Protein AF-A0A256YM40-F1 (afdb_monomer_lite)

Structure (mmCIF, N/CA/C/O backbone):
data_AF-A0A256YM40-F1
#
_entry.id   AF-A0A256YM40-F1
#
loop_
_atom_site.group_PDB
_atom_site.id
_atom_site.type_symbol
_atom_site.label_atom_id
_atom_site.label_alt_id
_atom_site.label_comp_id
_atom_site.label_asym_id
_atom_site.label_entity_id
_atom_site.label_seq_id
_atom_site.pdbx_PDB_ins_code
_atom_site.Cartn_x
_atom_site.Cartn_y
_atom_site.Cartn_z
_atom_site.occupancy
_atom_site.B_iso_or_equiv
_atom_site.auth_seq_id
_atom_site.auth_comp_id
_atom_site.auth_asym_id
_atom_site.auth_atom_id
_atom_site.pdbx_PDB_model_num
ATOM 1 N N . MET A 1 1 ? 7.003 4.537 6.663 1.00 84.19 1 MET A N 1
ATOM 2 C CA . MET A 1 1 ? 8.037 4.391 5.608 1.00 84.19 1 MET A CA 1
ATOM 3 C C . MET A 1 1 ? 8.603 5.761 5.224 1.00 84.19 1 MET A C 1
ATOM 5 O O . MET A 1 1 ? 7.848 6.729 5.300 1.00 84.19 1 MET A O 1
ATOM 9 N N . ASP A 1 2 ? 9.880 5.872 4.833 1.00 85.75 2 ASP A N 1
ATOM 10 C CA . ASP A 1 2 ? 10.425 7.119 4.255 1.00 85.75 2 ASP A CA 1
ATOM 11 C C . ASP A 1 2 ? 10.352 7.055 2.728 1.00 85.75 2 ASP A C 1
ATOM 13 O O . ASP A 1 2 ? 10.956 6.184 2.116 1.00 85.75 2 ASP A O 1
ATOM 17 N N . LEU A 1 3 ? 9.549 7.908 2.098 1.00 87.25 3 LEU A N 1
ATOM 18 C CA . LEU A 1 3 ? 9.203 7.758 0.685 1.00 87.25 3 LEU A CA 1
ATOM 19 C C . LEU A 1 3 ? 9.527 9.033 -0.092 1.00 87.25 3 LEU A C 1
ATOM 21 O O . LEU A 1 3 ? 9.161 10.125 0.358 1.00 87.25 3 LEU A O 1
ATOM 25 N N . PRO A 1 4 ? 10.156 8.916 -1.275 1.00 85.00 4 PRO A N 1
ATOM 26 C CA . PRO A 1 4 ? 10.384 10.062 -2.138 1.00 85.00 4 PRO A CA 1
ATOM 27 C C . PRO A 1 4 ? 9.054 10.625 -2.646 1.00 85.00 4 PRO A C 1
ATOM 29 O O . PRO A 1 4 ? 7.992 10.000 -2.570 1.00 85.00 4 PRO A O 1
ATOM 32 N N . ARG A 1 5 ? 9.103 11.840 -3.193 1.00 84.44 5 ARG A N 1
ATOM 33 C CA . ARG A 1 5 ? 7.935 12.432 -3.849 1.00 84.44 5 ARG A CA 1
ATOM 34 C C . ARG A 1 5 ? 7.675 11.699 -5.165 1.00 84.44 5 ARG A C 1
ATOM 36 O O . ARG A 1 5 ? 8.430 11.881 -6.110 1.00 84.44 5 ARG A O 1
ATOM 43 N N . GLY A 1 6 ? 6.612 10.900 -5.213 1.00 83.62 6 GLY A N 1
ATOM 44 C CA . GLY A 1 6 ? 6.104 10.296 -6.447 1.00 83.62 6 GLY A CA 1
ATOM 45 C C . GLY A 1 6 ? 4.965 11.090 -7.077 1.00 83.62 6 GLY A C 1
ATOM 46 O O . GLY A 1 6 ? 4.387 11.988 -6.457 1.00 83.62 6 GLY A O 1
ATOM 47 N N . GLU A 1 7 ? 4.609 10.718 -8.303 1.00 90.31 7 GLU A N 1
ATOM 48 C CA . GLU A 1 7 ? 3.433 11.242 -8.996 1.00 90.31 7 GLU A CA 1
ATOM 49 C C . GLU A 1 7 ? 2.178 10.525 -8.482 1.00 90.31 7 GLU A C 1
ATOM 51 O O . GLU A 1 7 ? 2.064 9.308 -8.622 1.00 90.31 7 GLU A O 1
ATOM 56 N N . CYS A 1 8 ? 1.236 11.256 -7.879 1.00 92.50 8 CYS A N 1
ATOM 57 C CA . CYS A 1 8 ? -0.047 10.680 -7.473 1.00 92.50 8 CYS A CA 1
ATOM 58 C C . CYS A 1 8 ? -0.900 10.398 -8.714 1.00 92.50 8 CYS A C 1
ATOM 60 O O . CYS A 1 8 ? -1.273 11.329 -9.428 1.00 92.50 8 CYS A O 1
ATOM 62 N N . ILE A 1 9 ? -1.210 9.125 -8.958 1.00 93.56 9 ILE A N 1
ATOM 63 C CA . ILE A 1 9 ? -1.961 8.674 -10.138 1.00 93.56 9 ILE A CA 1
ATOM 64 C C . ILE A 1 9 ? -3.393 8.235 -9.808 1.00 93.56 9 ILE A C 1
ATOM 66 O O . ILE A 1 9 ? -4.248 8.221 -10.692 1.00 93.56 9 ILE A O 1
ATOM 70 N N . ILE A 1 10 ? -3.671 7.871 -8.552 1.00 91.94 10 ILE A N 1
ATOM 71 C CA . ILE A 1 10 ? -5.004 7.481 -8.070 1.00 91.94 10 ILE A CA 1
ATOM 72 C C . ILE A 1 10 ? -5.178 8.042 -6.660 1.00 91.94 10 ILE A C 1
ATOM 74 O O . ILE A 1 10 ? -4.277 7.908 -5.839 1.00 91.94 10 ILE A O 1
ATOM 78 N N . SER A 1 11 ? -6.345 8.620 -6.377 1.00 93.56 11 SER A N 1
ATOM 79 C CA . SER A 1 11 ? -6.775 8.999 -5.029 1.00 93.56 11 SER A CA 1
ATOM 80 C C . SER A 1 11 ? -8.249 8.635 -4.874 1.00 93.56 11 SER A C 1
ATOM 82 O O . SER A 1 11 ? -9.094 9.088 -5.648 1.00 93.56 11 SER A O 1
ATOM 84 N N . GLU A 1 12 ? -8.549 7.738 -3.939 1.00 93.50 12 GLU A N 1
ATOM 85 C CA . GLU A 1 12 ? -9.855 7.094 -3.772 1.00 93.50 12 GLU A CA 1
ATOM 86 C C . GLU A 1 12 ? -10.187 6.896 -2.290 1.00 93.50 12 GLU A C 1
ATOM 88 O O . GLU A 1 12 ? -9.323 6.958 -1.420 1.00 93.50 12 GLU A O 1
ATOM 93 N N . LYS A 1 13 ? -11.451 6.595 -1.977 1.00 93.44 13 LYS A N 1
ATOM 94 C CA . LYS A 1 13 ? -11.834 6.204 -0.612 1.00 93.44 13 LYS A CA 1
ATOM 95 C C . LYS A 1 13 ? -11.356 4.791 -0.296 1.00 93.44 13 LYS A C 1
ATOM 97 O O . LYS A 1 13 ? -11.415 3.913 -1.151 1.00 93.44 13 LYS A O 1
ATOM 102 N N . ILE A 1 14 ? -10.999 4.530 0.963 1.00 89.19 14 ILE A N 1
ATOM 103 C CA . ILE A 1 14 ? -10.559 3.195 1.410 1.00 89.19 14 ILE A CA 1
ATOM 104 C C . ILE A 1 14 ? -11.604 2.094 1.197 1.00 89.19 14 ILE A C 1
ATOM 106 O O . ILE A 1 14 ? -11.251 0.939 0.985 1.00 89.19 14 ILE A O 1
ATOM 110 N N . ALA A 1 15 ? -12.890 2.448 1.149 1.00 85.69 15 ALA A N 1
ATOM 111 C CA . ALA A 1 15 ? -13.953 1.519 0.765 1.00 85.69 15 ALA A CA 1
ATOM 112 C C . ALA A 1 15 ? -13.738 0.906 -0.637 1.00 85.69 15 ALA A C 1
ATOM 114 O O . ALA A 1 15 ? -14.223 -0.187 -0.912 1.00 85.69 15 ALA A O 1
ATOM 115 N N . ASN A 1 16 ? -12.978 1.585 -1.503 1.00 86.44 16 ASN A N 1
ATOM 116 C CA . ASN A 1 16 ? -12.627 1.149 -2.852 1.00 86.44 16 ASN A CA 1
ATOM 117 C C . ASN A 1 16 ? -11.235 0.499 -2.926 1.00 86.44 16 ASN A C 1
ATOM 119 O O . ASN A 1 16 ? -10.745 0.267 -4.028 1.00 86.44 16 ASN A O 1
ATOM 123 N N . PHE A 1 17 ? -10.577 0.206 -1.800 1.00 86.31 17 PHE A N 1
ATOM 124 C CA . PHE A 1 17 ? -9.193 -0.281 -1.760 1.00 86.31 17 PHE A CA 1
ATOM 125 C C . PHE A 1 17 ? -8.945 -1.507 -2.656 1.00 86.31 17 PHE A C 1
ATOM 127 O O . PHE A 1 17 ? -8.017 -1.506 -3.462 1.00 86.31 17 PHE A O 1
ATOM 134 N N . GLU A 1 18 ? -9.824 -2.512 -2.617 1.00 83.38 18 GLU A N 1
ATOM 135 C CA . GLU A 1 18 ? -9.725 -3.679 -3.510 1.00 83.38 18 GLU A CA 1
ATOM 136 C C . GLU A 1 18 ? -9.838 -3.307 -4.996 1.00 83.38 18 GLU A C 1
ATOM 138 O O . GLU A 1 18 ? -9.174 -3.894 -5.851 1.00 83.38 18 GLU A O 1
ATOM 143 N N . ALA A 1 19 ? -10.681 -2.325 -5.323 1.00 85.56 19 ALA A N 1
ATOM 144 C CA . ALA A 1 19 ? -10.826 -1.843 -6.690 1.00 85.56 19 ALA A CA 1
ATOM 145 C C . ALA A 1 19 ? -9.593 -1.048 -7.139 1.00 85.56 19 ALA A C 1
ATOM 147 O O . ALA A 1 19 ? -9.227 -1.128 -8.309 1.00 85.56 19 ALA A O 1
ATOM 148 N N . VAL A 1 20 ? -8.939 -0.317 -6.230 1.00 86.56 20 VAL A N 1
ATOM 149 C CA . VAL A 1 20 ? -7.677 0.383 -6.512 1.00 86.56 20 VAL A CA 1
ATOM 150 C C . VAL A 1 20 ? -6.609 -0.617 -6.946 1.00 86.56 20 VAL A C 1
ATOM 152 O O . VAL A 1 20 ? -6.014 -0.419 -8.000 1.00 86.56 20 VAL A O 1
ATOM 155 N N . TYR A 1 21 ? -6.443 -1.735 -6.231 1.00 82.44 21 TYR A N 1
ATOM 156 C CA . TYR A 1 21 ? -5.490 -2.781 -6.624 1.00 82.44 21 TYR A CA 1
ATOM 157 C C . TYR A 1 21 ? -5.729 -3.331 -8.023 1.00 82.44 21 TYR A C 1
ATOM 159 O O . TYR A 1 21 ? -4.796 -3.469 -8.810 1.00 82.44 21 TYR A O 1
ATOM 167 N N . LYS A 1 22 ? -6.990 -3.620 -8.349 1.00 85.25 22 LYS A N 1
ATOM 168 C CA . LYS A 1 22 ? -7.367 -4.196 -9.646 1.00 85.25 22 LYS A CA 1
ATOM 169 C C . LYS A 1 22 ? -7.160 -3.232 -10.816 1.00 85.25 22 LYS A C 1
ATOM 171 O O . LYS A 1 22 ? -7.112 -3.678 -11.956 1.00 85.25 22 LYS A O 1
ATOM 176 N N . LYS A 1 23 ? -7.053 -1.925 -10.551 1.00 88.31 23 LYS A N 1
ATOM 177 C CA . LYS A 1 23 ? -6.789 -0.896 -11.568 1.00 88.31 23 LYS A CA 1
ATOM 178 C C . LYS A 1 23 ? -5.297 -0.728 -11.882 1.00 88.31 23 LYS A C 1
ATOM 180 O O . LYS A 1 23 ? -4.981 -0.044 -12.852 1.00 88.31 23 LYS A O 1
ATOM 185 N N . LEU A 1 24 ? -4.387 -1.289 -11.080 1.00 88.81 24 LEU A N 1
ATOM 186 C CA . LEU A 1 24 ? -2.952 -1.074 -11.271 1.00 88.81 24 LEU A CA 1
ATOM 187 C C . LEU A 1 24 ? -2.403 -1.881 -12.462 1.00 88.81 24 LEU A C 1
ATOM 189 O O . LEU A 1 24 ? -2.753 -3.055 -12.613 1.00 88.81 24 LEU A O 1
ATOM 193 N N . PRO A 1 25 ? -1.506 -1.297 -13.282 1.00 89.31 25 PRO A N 1
ATOM 194 C CA . PRO A 1 25 ? -0.755 -2.037 -14.301 1.00 89.31 25 PRO A CA 1
ATOM 195 C C . PRO A 1 25 ? -0.021 -3.250 -13.715 1.00 89.31 25 PRO A C 1
ATOM 197 O O . PRO A 1 25 ? 0.319 -3.250 -12.532 1.00 89.31 25 PRO A O 1
ATOM 200 N N . GLU A 1 26 ? 0.190 -4.306 -14.504 1.00 87.19 26 GLU A N 1
ATOM 201 C CA . GLU A 1 26 ? 0.925 -5.510 -14.062 1.00 87.19 26 GLU A CA 1
ATOM 202 C C . GLU A 1 26 ? 2.353 -5.180 -13.631 1.00 87.19 26 GLU A C 1
ATOM 204 O O . GLU A 1 26 ? 2.771 -5.602 -12.562 1.00 87.19 26 GLU A O 1
ATOM 209 N N . ASP A 1 27 ? 3.014 -4.306 -14.380 1.00 90.56 27 ASP A N 1
ATOM 210 C CA . ASP A 1 27 ? 4.364 -3.787 -14.159 1.00 90.56 27 ASP A CA 1
ATOM 211 C C . ASP A 1 27 ? 4.398 -2.571 -13.212 1.00 90.56 27 ASP A C 1
ATOM 213 O O . ASP A 1 27 ? 5.326 -1.758 -13.243 1.00 90.56 27 ASP A O 1
ATOM 217 N N . PHE A 1 28 ? 3.360 -2.379 -12.388 1.00 93.69 28 PHE A N 1
ATOM 218 C CA . PHE A 1 28 ? 3.274 -1.194 -11.541 1.00 93.69 28 PHE A CA 1
ATOM 219 C C . PHE A 1 28 ? 4.466 -1.103 -10.581 1.00 93.69 28 PHE A C 1
ATOM 221 O O . PHE A 1 28 ? 4.775 -2.041 -9.845 1.00 93.69 28 PHE A O 1
ATOM 228 N N . ARG A 1 29 ? 5.070 0.088 -10.563 1.00 94.81 29 ARG A N 1
ATOM 229 C CA . ARG A 1 29 ? 6.172 0.480 -9.692 1.00 94.81 29 ARG A CA 1
ATOM 230 C C . ARG A 1 29 ? 5.799 1.736 -8.924 1.00 94.81 29 ARG A C 1
ATOM 232 O O . ARG A 1 29 ? 5.501 2.780 -9.517 1.00 94.81 29 ARG A O 1
ATOM 239 N N . GLY A 1 30 ? 5.836 1.647 -7.605 1.00 95.50 30 GLY A N 1
ATOM 240 C CA . GLY A 1 30 ? 5.461 2.759 -6.754 1.00 95.50 30 GLY A CA 1
ATOM 241 C C . GLY A 1 30 ? 4.991 2.329 -5.380 1.00 95.50 30 GLY A C 1
ATOM 242 O O . GLY A 1 30 ? 5.354 1.271 -4.873 1.00 95.50 30 GLY A O 1
ATOM 243 N N . VAL A 1 31 ? 4.164 3.166 -4.767 1.00 95.81 31 VAL A N 1
ATOM 244 C CA . VAL A 1 31 ? 3.636 2.920 -3.428 1.00 95.81 31 VAL A CA 1
ATOM 245 C C . VAL A 1 31 ? 2.136 3.154 -3.383 1.00 95.81 31 VAL A C 1
ATOM 247 O O . VAL A 1 31 ? 1.619 4.113 -3.958 1.00 95.81 31 VAL A O 1
ATOM 250 N N . ILE A 1 32 ? 1.440 2.283 -2.661 1.00 95.38 32 ILE A N 1
ATOM 251 C CA . ILE A 1 32 ? 0.067 2.521 -2.226 1.00 95.38 32 ILE A CA 1
ATOM 252 C C . ILE A 1 32 ? 0.126 3.001 -0.784 1.00 95.38 32 ILE A C 1
ATOM 254 O O . ILE A 1 32 ? 0.641 2.304 0.092 1.00 95.38 32 ILE A O 1
ATOM 258 N N . ARG A 1 33 ? -0.412 4.188 -0.541 1.00 95.94 33 ARG A N 1
ATOM 259 C CA . ARG A 1 33 ? -0.525 4.788 0.779 1.00 95.94 33 ARG A CA 1
ATOM 260 C C . ARG A 1 33 ? -1.974 4.776 1.223 1.00 95.94 33 ARG A C 1
ATOM 262 O O . ARG A 1 33 ? -2.868 5.178 0.488 1.00 95.94 33 ARG A O 1
ATOM 269 N N . ILE A 1 34 ? -2.194 4.334 2.447 1.00 95.44 34 ILE A N 1
ATOM 270 C CA . ILE A 1 34 ? -3.509 4.160 3.041 1.00 95.44 34 ILE A CA 1
ATOM 271 C C . ILE A 1 34 ? -3.556 5.029 4.287 1.00 95.44 34 ILE A C 1
ATOM 273 O O . ILE A 1 34 ? -2.794 4.810 5.224 1.00 95.44 34 ILE A O 1
ATOM 277 N N . PHE A 1 35 ? -4.468 5.987 4.327 1.00 95.44 35 PHE A N 1
ATOM 278 C CA . PHE A 1 35 ? -4.797 6.719 5.543 1.00 95.44 35 PHE A CA 1
ATOM 279 C C . PHE A 1 35 ? -6.141 6.229 6.033 1.00 95.44 35 PHE A C 1
ATOM 281 O O . PHE A 1 35 ? -7.131 6.321 5.313 1.00 95.44 35 PHE A O 1
ATOM 288 N N . MET A 1 36 ? -6.196 5.692 7.248 1.00 95.50 36 MET A N 1
ATOM 289 C CA . MET A 1 36 ? -7.415 5.062 7.733 1.00 95.50 36 MET A CA 1
ATOM 290 C C . MET A 1 36 ? -7.668 5.332 9.204 1.00 95.50 36 MET A C 1
ATOM 292 O O . MET A 1 36 ? -6.745 5.378 10.012 1.00 95.50 36 MET A O 1
ATOM 296 N N . LYS A 1 37 ? -8.944 5.482 9.554 1.00 95.94 37 LYS A N 1
ATOM 297 C CA . LYS A 1 37 ? -9.412 5.538 10.931 1.00 95.94 37 LYS A CA 1
ATOM 298 C C . LYS A 1 37 ? -10.101 4.228 11.293 1.00 95.94 37 LYS A C 1
ATOM 300 O O . LYS A 1 37 ? -11.137 3.905 10.709 1.00 95.94 37 LYS A O 1
ATOM 305 N N . PHE A 1 38 ? -9.555 3.516 12.275 1.00 93.44 38 PHE A N 1
ATOM 306 C CA . PHE A 1 38 ? -10.074 2.246 12.782 1.00 93.44 38 PHE A CA 1
ATOM 307 C C . PHE A 1 38 ? -10.271 2.343 14.295 1.00 93.44 38 PHE A C 1
ATOM 309 O O . PHE A 1 38 ? -9.371 2.774 15.006 1.00 93.44 38 PHE A O 1
ATOM 316 N N . GLU A 1 39 ? -11.464 2.004 14.794 1.00 93.19 39 GLU A N 1
ATOM 317 C CA . GLU A 1 39 ? -11.789 2.048 16.236 1.00 93.19 39 GLU A CA 1
ATOM 318 C C . GLU A 1 39 ? -11.430 3.381 16.926 1.00 93.19 39 GLU A C 1
ATOM 320 O O . GLU A 1 39 ? -11.022 3.438 18.083 1.00 93.19 39 GLU A O 1
ATOM 325 N N . GLY A 1 40 ? -11.593 4.488 16.198 1.00 93.50 40 GLY A N 1
ATOM 326 C CA . GLY A 1 40 ? -11.292 5.825 16.706 1.00 93.50 40 GLY A CA 1
ATOM 327 C C . GLY A 1 40 ? -9.841 6.271 16.526 1.00 93.50 40 GLY A C 1
ATOM 328 O O . GLY A 1 40 ? -9.593 7.459 16.717 1.00 93.50 40 GLY A O 1
ATOM 329 N N . ARG A 1 41 ? -8.940 5.380 16.096 1.00 94.25 41 ARG A N 1
ATOM 330 C CA . ARG A 1 41 ? -7.506 5.646 15.942 1.00 94.25 41 ARG A CA 1
ATOM 331 C C . ARG A 1 41 ? -7.086 5.876 14.504 1.00 94.25 41 ARG A C 1
ATOM 333 O O . ARG A 1 41 ? -7.645 5.264 13.594 1.00 94.25 41 ARG A O 1
ATOM 340 N N . LEU A 1 42 ? -6.110 6.753 14.310 1.00 96.00 42 LEU A N 1
ATOM 341 C CA . LEU A 1 42 ? -5.527 7.075 13.016 1.00 96.00 42 LEU A CA 1
ATOM 342 C C . LEU A 1 42 ? -4.351 6.156 12.698 1.00 96.00 42 LEU A C 1
ATOM 344 O O . LEU A 1 42 ? -3.398 6.031 13.463 1.00 96.00 42 LEU A O 1
ATOM 348 N N . HIS A 1 43 ? -4.403 5.567 11.511 1.00 96.44 43 HIS A N 1
ATOM 349 C CA . HIS A 1 43 ? -3.370 4.699 10.983 1.00 96.44 43 HIS A CA 1
ATOM 350 C C . HIS A 1 43 ? -2.906 5.164 9.603 1.00 96.44 43 HIS A C 1
ATOM 352 O O . HIS A 1 43 ? -3.699 5.668 8.800 1.00 96.44 43 HIS A O 1
ATOM 358 N N . ARG A 1 44 ? -1.625 4.931 9.314 1.00 96.56 44 ARG A N 1
ATOM 359 C CA . ARG A 1 44 ? -1.026 5.102 7.989 1.00 96.56 44 ARG A CA 1
ATOM 360 C C . ARG A 1 44 ? -0.373 3.799 7.544 1.00 96.56 44 ARG A C 1
ATOM 362 O O . ARG A 1 44 ? 0.572 3.348 8.177 1.00 96.56 44 ARG A O 1
ATOM 369 N N . GLY A 1 45 ? -0.860 3.217 6.456 1.00 95.88 45 GLY A N 1
ATOM 370 C CA . GLY A 1 45 ? -0.238 2.082 5.780 1.00 95.88 45 GLY A CA 1
ATOM 371 C C . GLY A 1 45 ? 0.535 2.534 4.544 1.00 95.88 45 GLY A C 1
ATOM 372 O O . GLY A 1 45 ? 0.036 3.366 3.793 1.00 95.88 45 GLY A O 1
ATOM 373 N N . ASP A 1 46 ? 1.715 1.973 4.311 1.00 96.06 46 ASP A N 1
ATOM 374 C CA . ASP A 1 46 ? 2.472 2.138 3.066 1.00 96.06 46 ASP A CA 1
ATOM 375 C C . ASP A 1 46 ? 2.807 0.745 2.509 1.00 96.06 46 ASP A C 1
ATOM 377 O O . ASP A 1 46 ? 3.292 -0.114 3.247 1.00 96.06 46 ASP A O 1
ATOM 381 N N . ILE A 1 47 ? 2.550 0.519 1.218 1.00 94.62 47 ILE A N 1
ATOM 382 C CA . ILE A 1 47 ? 2.794 -0.747 0.511 1.00 94.62 47 ILE A CA 1
ATOM 383 C C . ILE A 1 47 ? 3.645 -0.447 -0.720 1.00 94.62 47 ILE A C 1
ATOM 385 O O . ILE A 1 47 ? 3.149 0.133 -1.687 1.00 94.62 47 ILE A O 1
ATOM 389 N N . LEU A 1 48 ? 4.921 -0.822 -0.668 1.00 94.81 48 LEU A N 1
ATOM 390 C CA . LEU A 1 48 ? 5.889 -0.628 -1.745 1.00 94.81 48 LEU A CA 1
ATOM 391 C C . LEU A 1 48 ? 5.774 -1.772 -2.757 1.00 94.81 48 LEU A C 1
ATOM 393 O O . LEU A 1 48 ? 5.827 -2.940 -2.369 1.00 94.81 48 LEU A O 1
ATOM 397 N N . ILE A 1 49 ? 5.625 -1.434 -4.036 1.00 94.00 49 ILE A N 1
ATOM 398 C CA . ILE A 1 49 ? 5.406 -2.383 -5.131 1.00 94.00 49 ILE A CA 1
ATOM 399 C C . ILE A 1 49 ? 6.425 -2.123 -6.243 1.00 94.00 49 ILE A C 1
ATOM 401 O O . ILE A 1 49 ? 6.630 -0.975 -6.638 1.00 94.00 49 ILE A O 1
ATOM 405 N N . ASP A 1 50 ? 7.027 -3.188 -6.765 1.00 93.25 50 ASP A N 1
ATOM 406 C CA . ASP A 1 50 ? 7.877 -3.165 -7.955 1.00 93.25 50 ASP A CA 1
ATOM 407 C C . ASP A 1 50 ? 7.529 -4.318 -8.885 1.00 93.25 50 ASP A C 1
ATOM 409 O O . ASP A 1 50 ? 7.450 -5.465 -8.443 1.00 93.25 50 ASP A O 1
ATOM 413 N N . ASP A 1 51 ? 7.317 -4.005 -10.160 1.00 91.06 51 ASP A N 1
ATOM 414 C CA . ASP A 1 51 ? 6.962 -4.975 -11.199 1.00 91.06 51 ASP A CA 1
ATOM 415 C C . ASP A 1 51 ? 5.818 -5.912 -10.761 1.00 91.06 51 ASP A C 1
ATOM 417 O O . ASP A 1 51 ? 5.890 -7.136 -10.862 1.00 91.06 51 ASP A O 1
ATOM 421 N N . GLY A 1 52 ? 4.792 -5.331 -10.126 1.00 86.06 52 GLY A N 1
ATOM 422 C CA . GLY A 1 52 ? 3.639 -6.084 -9.625 1.00 86.06 52 GLY A CA 1
ATOM 423 C C . GLY A 1 52 ? 3.900 -6.945 -8.385 1.00 86.06 52 GLY A C 1
ATOM 424 O O . GLY A 1 52 ? 3.009 -7.685 -7.968 1.00 86.06 52 GLY A O 1
ATOM 425 N N . ASN A 1 53 ? 5.070 -6.839 -7.758 1.00 90.19 53 ASN A N 1
ATOM 426 C CA . ASN A 1 53 ? 5.417 -7.548 -6.532 1.00 90.19 53 ASN A CA 1
ATOM 427 C C . ASN A 1 53 ? 5.470 -6.592 -5.348 1.00 90.19 53 ASN A C 1
ATOM 429 O O . ASN A 1 53 ? 6.073 -5.525 -5.417 1.00 90.19 53 ASN A O 1
ATOM 433 N N . ILE A 1 54 ? 4.880 -6.990 -4.228 1.00 91.69 54 ILE A N 1
ATOM 434 C CA . ILE A 1 54 ? 5.013 -6.262 -2.975 1.00 91.69 54 ILE A CA 1
ATOM 435 C C . ILE A 1 54 ? 6.424 -6.501 -2.439 1.00 91.69 54 ILE A C 1
ATOM 437 O O . ILE A 1 54 ? 6.801 -7.628 -2.107 1.00 91.69 54 ILE A O 1
ATOM 441 N N . LEU A 1 55 ? 7.188 -5.416 -2.338 1.00 91.75 55 LEU A N 1
ATOM 442 C CA . LEU A 1 55 ? 8.539 -5.433 -1.796 1.00 91.75 55 LEU A CA 1
ATOM 443 C C . LEU A 1 55 ? 8.556 -5.223 -0.289 1.00 91.75 55 LEU A C 1
ATOM 445 O O . LEU A 1 55 ? 9.387 -5.815 0.385 1.00 91.75 55 LEU A O 1
ATOM 449 N N . GLY A 1 56 ? 7.654 -4.404 0.250 1.00 92.25 56 GLY A N 1
ATOM 450 C CA . GLY A 1 56 ? 7.630 -4.097 1.675 1.00 92.25 56 GLY A CA 1
ATOM 451 C C . GLY A 1 56 ? 6.347 -3.406 2.103 1.00 92.25 56 GLY A C 1
ATOM 452 O O . GLY A 1 56 ? 5.681 -2.742 1.306 1.00 92.25 56 GLY A O 1
ATOM 453 N N . VAL A 1 57 ? 5.999 -3.573 3.375 1.00 94.12 57 VAL A N 1
ATOM 454 C CA . VAL A 1 57 ? 4.786 -3.003 3.968 1.00 94.12 57 VAL A CA 1
ATOM 455 C C . VAL A 1 57 ? 5.117 -2.413 5.329 1.00 94.12 57 VAL A C 1
ATOM 457 O O . VAL A 1 57 ? 5.866 -3.007 6.105 1.00 94.12 57 VAL A O 1
ATOM 460 N N . SER A 1 58 ? 4.542 -1.254 5.632 1.00 95.06 58 SER A N 1
ATOM 461 C CA . SER A 1 58 ? 4.535 -0.690 6.981 1.00 95.06 58 SER A CA 1
ATOM 462 C C . SER A 1 58 ? 3.137 -0.246 7.370 1.00 95.06 58 SER A C 1
ATOM 464 O O . SER A 1 58 ? 2.397 0.256 6.524 1.00 95.06 58 SER A O 1
ATOM 466 N N . LEU A 1 59 ? 2.811 -0.366 8.652 1.00 96.06 59 LEU A N 1
ATOM 467 C CA . LEU A 1 59 ? 1.606 0.196 9.237 1.00 96.06 59 LEU A CA 1
ATOM 468 C C . LEU A 1 59 ? 1.972 0.972 10.500 1.00 96.06 59 LEU A C 1
ATOM 470 O O . LEU A 1 59 ? 2.444 0.403 11.477 1.00 96.06 59 LEU A O 1
ATOM 474 N N . ASP A 1 60 ? 1.705 2.270 10.484 1.00 95.69 60 ASP A N 1
ATOM 475 C CA . ASP A 1 60 ? 1.904 3.166 11.613 1.00 95.69 60 ASP A CA 1
ATOM 476 C C . ASP A 1 60 ? 0.557 3.430 12.306 1.00 95.69 60 ASP A C 1
ATOM 478 O O . ASP A 1 60 ? -0.420 3.805 11.658 1.00 95.69 60 ASP A O 1
ATOM 482 N N . ASP A 1 61 ? 0.493 3.264 13.626 1.00 95.19 61 ASP A N 1
ATOM 483 C CA . ASP A 1 61 ? -0.524 3.862 14.496 1.00 95.19 61 ASP A CA 1
ATOM 484 C C . ASP A 1 61 ? -0.029 5.255 14.896 1.00 95.19 61 ASP A C 1
ATOM 486 O O . ASP A 1 61 ? 0.920 5.403 15.671 1.00 95.19 61 ASP A O 1
ATOM 490 N N . LEU A 1 62 ? -0.650 6.281 14.318 1.00 93.88 62 LEU A N 1
ATOM 491 C CA . LEU A 1 62 ? -0.218 7.668 14.466 1.00 93.88 62 LEU A CA 1
ATOM 492 C C . LEU A 1 62 ? -0.563 8.235 15.845 1.00 93.88 62 LEU A C 1
ATOM 494 O O . LEU A 1 62 ? 0.099 9.167 16.296 1.00 93.88 62 LEU A O 1
ATOM 498 N N . ASP A 1 63 ? -1.562 7.666 16.519 1.00 92.88 63 ASP A N 1
ATOM 499 C CA . ASP A 1 63 ? -1.969 8.115 17.847 1.00 92.88 63 ASP A CA 1
ATOM 500 C C . ASP A 1 63 ? -1.047 7.538 18.929 1.00 92.88 63 ASP A C 1
ATOM 502 O O . ASP A 1 63 ? -0.692 8.235 19.878 1.00 92.88 63 ASP A O 1
ATOM 506 N N . ASN A 1 64 ? -0.617 6.280 18.776 1.00 92.25 64 ASN A N 1
ATOM 507 C CA . ASN A 1 64 ? 0.268 5.610 19.738 1.00 92.25 64 ASN A CA 1
ATOM 508 C C . ASN A 1 64 ? 1.752 5.655 19.357 1.00 92.25 64 ASN A C 1
ATOM 510 O O . ASN A 1 64 ? 2.592 5.213 20.140 1.00 92.25 64 ASN A O 1
ATOM 514 N N . SER A 1 65 ? 2.088 6.188 18.179 1.00 91.44 65 SER A N 1
ATOM 515 C CA . SER A 1 65 ? 3.459 6.212 17.647 1.00 91.44 65 SER A CA 1
ATOM 516 C C . SER A 1 65 ? 4.103 4.818 17.579 1.00 91.44 65 SER A C 1
ATOM 518 O O . SER A 1 65 ? 5.303 4.666 17.808 1.00 91.44 65 SER A O 1
ATOM 520 N N . THR A 1 66 ? 3.303 3.790 17.285 1.00 92.75 66 THR A N 1
ATOM 521 C CA . THR A 1 66 ? 3.779 2.410 17.101 1.00 92.75 66 THR A CA 1
ATOM 522 C C . THR A 1 66 ? 3.743 2.032 15.631 1.00 92.75 66 THR A C 1
ATOM 524 O O . THR A 1 66 ? 2.809 2.411 14.930 1.00 92.75 66 THR A O 1
ATOM 527 N N . SER A 1 67 ? 4.704 1.226 15.186 1.00 92.94 67 SER A N 1
ATOM 528 C CA . SER A 1 67 ? 4.791 0.773 13.798 1.00 92.94 67 SER A CA 1
ATOM 529 C C . SER A 1 67 ? 4.958 -0.740 13.736 1.00 92.94 67 SER A C 1
ATOM 531 O O . SER A 1 67 ? 5.784 -1.293 14.464 1.00 92.94 67 SER A O 1
ATOM 533 N N . SER A 1 68 ? 4.214 -1.388 12.844 1.00 92.00 68 SER A N 1
ATOM 534 C CA . SER A 1 68 ? 4.445 -2.767 12.412 1.00 92.00 68 SER A CA 1
ATOM 535 C C . SER A 1 68 ? 4.956 -2.790 10.969 1.00 92.00 68 SER A C 1
ATOM 537 O O . SER A 1 68 ? 4.791 -1.829 10.208 1.00 92.00 68 SER A O 1
ATOM 539 N N . TYR A 1 69 ? 5.622 -3.883 10.591 1.00 92.69 69 TYR A N 1
ATOM 540 C CA . TYR A 1 69 ? 6.292 -4.016 9.295 1.00 92.69 69 TYR A CA 1
ATOM 541 C C . TYR A 1 69 ? 6.127 -5.419 8.710 1.00 92.69 69 TYR A C 1
ATOM 543 O O . TYR A 1 69 ? 5.866 -6.381 9.432 1.00 92.69 69 TYR A O 1
ATOM 551 N N . GLY A 1 70 ? 6.320 -5.542 7.398 1.00 88.38 70 GLY A N 1
ATOM 552 C CA . GLY A 1 70 ? 6.302 -6.827 6.705 1.00 88.38 70 GLY A CA 1
ATOM 553 C C . GLY A 1 70 ? 4.931 -7.506 6.757 1.00 88.38 70 GLY A C 1
ATOM 554 O O . GLY A 1 70 ? 3.906 -6.876 6.495 1.00 88.38 70 GLY A O 1
ATOM 555 N N . GLU A 1 71 ? 4.912 -8.809 7.055 1.00 86.31 71 GLU A N 1
ATOM 556 C CA . GLU A 1 71 ? 3.699 -9.635 6.942 1.00 86.31 71 GLU A CA 1
ATOM 557 C C . GLU A 1 71 ? 2.664 -9.250 7.995 1.00 86.31 71 GLU A C 1
ATOM 559 O O . GLU A 1 71 ? 1.479 -9.175 7.684 1.00 86.31 71 GLU A O 1
ATOM 564 N N . GLU A 1 72 ? 3.118 -8.914 9.205 1.00 88.50 72 GLU A N 1
ATOM 565 C CA . GLU A 1 72 ? 2.260 -8.440 10.291 1.00 88.50 72 GLU A CA 1
ATOM 566 C C . GLU A 1 72 ? 1.502 -7.174 9.873 1.00 88.50 72 GLU A C 1
ATOM 568 O O . GLU A 1 72 ? 0.275 -7.127 9.946 1.00 88.50 72 GLU A O 1
ATOM 573 N N . ALA A 1 73 ? 2.212 -6.180 9.328 1.00 91.94 73 ALA A N 1
ATOM 574 C CA . ALA A 1 73 ? 1.585 -4.958 8.831 1.00 91.94 73 ALA A CA 1
ATOM 575 C C . ALA A 1 73 ? 0.606 -5.232 7.682 1.00 91.94 73 ALA A C 1
ATOM 577 O O . ALA A 1 73 ? -0.470 -4.633 7.621 1.00 91.94 73 ALA A O 1
ATOM 578 N N . LEU A 1 74 ? 0.957 -6.149 6.776 1.00 89.75 74 LEU A N 1
ATOM 579 C CA . LEU A 1 74 ? 0.091 -6.539 5.669 1.00 89.75 74 LEU A CA 1
ATOM 580 C C . LEU A 1 74 ? -1.202 -7.203 6.166 1.00 89.75 74 LEU A C 1
ATOM 582 O O . LEU A 1 74 ? -2.287 -6.859 5.693 1.00 89.75 74 LEU A O 1
ATOM 586 N N . GLU A 1 75 ? -1.112 -8.127 7.123 1.00 88.62 75 GLU A N 1
ATOM 587 C CA . GLU A 1 75 ? -2.277 -8.765 7.744 1.00 88.62 75 GLU A CA 1
ATOM 588 C C . GLU A 1 75 ? -3.141 -7.754 8.503 1.00 88.62 75 GLU A C 1
ATOM 590 O O . GLU A 1 75 ? -4.369 -7.759 8.379 1.00 88.62 75 GLU A O 1
ATOM 595 N N . GLU A 1 76 ? -2.525 -6.838 9.249 1.00 91.94 76 GLU A N 1
ATOM 596 C CA . GLU A 1 76 ? -3.252 -5.783 9.946 1.00 91.94 76 GLU A CA 1
ATOM 597 C C . GLU A 1 76 ? -4.003 -4.860 8.982 1.00 91.94 76 GLU A C 1
ATOM 599 O O . GLU A 1 76 ? -5.170 -4.546 9.225 1.00 91.94 76 GLU A O 1
ATOM 604 N N . ILE A 1 77 ? -3.379 -4.452 7.872 1.00 90.81 77 ILE A N 1
ATOM 605 C CA . ILE A 1 77 ? -4.039 -3.647 6.836 1.00 90.81 77 ILE A CA 1
ATOM 606 C C . ILE A 1 77 ? -5.231 -4.407 6.252 1.00 90.81 77 ILE A C 1
ATOM 608 O O . ILE A 1 77 ? -6.323 -3.842 6.177 1.00 90.81 77 ILE A O 1
ATOM 612 N N . LYS A 1 78 ? -5.065 -5.691 5.906 1.00 87.06 78 LYS A N 1
ATOM 613 C CA . LYS A 1 78 ? -6.155 -6.539 5.384 1.00 87.06 78 LYS A CA 1
ATOM 614 C C . LYS A 1 78 ? -7.338 -6.614 6.349 1.00 87.06 78 LYS A C 1
ATOM 616 O O . LYS A 1 78 ? -8.488 -6.540 5.924 1.00 87.06 78 LYS A O 1
ATOM 621 N N . ASN A 1 79 ? -7.062 -6.719 7.645 1.00 90.19 79 ASN A N 1
ATOM 622 C CA . ASN A 1 79 ? -8.095 -6.817 8.672 1.00 90.19 79 ASN A CA 1
ATOM 623 C C . ASN A 1 79 ? -8.784 -5.472 8.961 1.00 90.19 79 ASN A C 1
ATOM 625 O O . ASN A 1 79 ? -9.994 -5.435 9.206 1.00 90.19 79 ASN A O 1
ATOM 629 N N . LYS A 1 80 ? -8.033 -4.364 8.949 1.00 92.38 80 LYS A N 1
ATOM 630 C CA . LYS A 1 80 ? -8.537 -3.034 9.327 1.00 92.38 80 LYS A CA 1
ATOM 631 C C . LYS A 1 80 ? -9.192 -2.297 8.162 1.00 92.38 80 LYS A C 1
ATOM 633 O O . LYS A 1 80 ? -10.248 -1.693 8.363 1.00 92.38 80 LYS A O 1
ATOM 638 N N . ALA A 1 81 ? -8.616 -2.337 6.960 1.00 88.50 81 ALA A N 1
ATOM 639 C CA . ALA A 1 81 ? -9.036 -1.498 5.834 1.00 88.50 81 ALA A CA 1
ATOM 640 C C . ALA A 1 81 ? -10.533 -1.630 5.471 1.00 88.50 81 ALA A C 1
ATOM 642 O O . ALA A 1 81 ? -11.192 -0.592 5.384 1.00 88.50 81 ALA A O 1
ATOM 643 N N . PRO A 1 82 ? -11.134 -2.839 5.380 1.00 88.44 82 PRO A N 1
ATOM 644 C CA . PRO A 1 82 ? -12.553 -2.989 5.026 1.00 88.44 82 PRO A CA 1
ATOM 645 C C . PRO A 1 82 ? -13.528 -2.392 6.051 1.00 88.44 82 PRO A C 1
ATOM 647 O O . PRO A 1 82 ? -14.696 -2.157 5.750 1.00 88.44 82 PRO A O 1
ATOM 650 N N . ARG A 1 83 ? -13.065 -2.179 7.287 1.00 91.00 83 ARG A N 1
ATOM 651 C CA . ARG A 1 83 ? -13.856 -1.672 8.418 1.00 91.00 83 ARG A CA 1
ATOM 652 C C . ARG A 1 83 ? -13.487 -0.239 8.795 1.00 91.00 83 ARG A C 1
ATOM 654 O O . ARG A 1 83 ? -13.961 0.263 9.814 1.00 91.00 83 ARG A O 1
ATOM 661 N N . SER A 1 84 ? -12.622 0.391 8.011 1.00 92.56 84 SER A N 1
ATOM 662 C CA . SER A 1 84 ? -12.089 1.716 8.290 1.00 92.56 84 SER A CA 1
ATOM 663 C C . SER A 1 84 ? -12.682 2.766 7.361 1.00 92.56 84 SER A C 1
ATOM 665 O O . SER A 1 84 ? -13.231 2.465 6.304 1.00 92.56 84 SER A O 1
ATOM 667 N N . ILE A 1 85 ? -12.547 4.028 7.761 1.00 93.38 85 ILE A N 1
ATOM 668 C CA . ILE A 1 85 ? -12.881 5.185 6.927 1.00 93.38 85 ILE A CA 1
ATOM 669 C C . ILE A 1 85 ? -11.590 5.932 6.634 1.00 93.38 85 ILE A C 1
ATOM 671 O O . ILE A 1 85 ? -10.770 6.115 7.531 1.00 93.38 85 ILE A O 1
ATOM 675 N N . GLY A 1 86 ? -11.421 6.383 5.398 1.00 93.75 86 GLY A N 1
ATOM 676 C CA . GLY A 1 86 ? -10.243 7.129 4.994 1.00 93.75 86 GLY A CA 1
ATOM 677 C C . GLY A 1 86 ? -10.017 7.077 3.495 1.00 93.75 86 GLY A C 1
ATOM 678 O O . GLY A 1 86 ? -10.960 6.863 2.724 1.00 93.75 86 GLY A O 1
ATOM 679 N N . ASP A 1 87 ? -8.766 7.268 3.113 1.00 95.00 87 ASP A N 1
ATOM 680 C CA . ASP A 1 87 ? -8.337 7.516 1.746 1.00 95.00 87 ASP A CA 1
ATOM 681 C C . ASP A 1 87 ? -7.179 6.585 1.374 1.00 95.00 87 ASP A C 1
ATOM 683 O O . ASP A 1 87 ? -6.398 6.142 2.221 1.00 95.00 87 ASP A O 1
ATOM 687 N N . VAL A 1 88 ? -7.109 6.261 0.091 1.00 95.25 88 VAL A N 1
ATOM 688 C CA . VAL A 1 88 ? -6.065 5.455 -0.526 1.00 95.25 88 VAL A CA 1
ATOM 689 C C . VAL A 1 88 ? -5.507 6.258 -1.683 1.00 95.25 88 VAL A C 1
ATOM 691 O O . VAL A 1 88 ? -6.231 6.576 -2.627 1.00 95.25 88 VAL A O 1
ATOM 694 N N . ASP A 1 89 ? -4.213 6.527 -1.615 1.00 94.94 89 ASP A N 1
ATOM 695 C CA . ASP A 1 89 ? -3.462 7.223 -2.645 1.00 94.94 89 ASP A CA 1
ATOM 696 C C . ASP A 1 89 ? -2.445 6.269 -3.268 1.00 94.94 89 ASP A C 1
ATOM 698 O O . ASP A 1 89 ? -1.792 5.486 -2.576 1.00 94.94 89 ASP A O 1
ATOM 702 N N . VAL A 1 90 ? -2.286 6.341 -4.583 1.00 95.50 90 VAL A N 1
ATOM 703 C CA . VAL A 1 90 ? -1.288 5.565 -5.319 1.00 95.50 90 VAL A CA 1
ATOM 704 C C . VAL A 1 90 ? -0.311 6.520 -5.967 1.00 95.50 90 VAL A C 1
ATOM 706 O O . VAL A 1 90 ? -0.704 7.377 -6.761 1.00 95.50 90 VAL A O 1
ATOM 709 N N . TYR A 1 91 ? 0.968 6.325 -5.672 1.00 95.69 91 TYR A N 1
ATOM 710 C CA . TYR A 1 91 ? 2.053 7.107 -6.237 1.00 95.69 91 TYR A CA 1
ATOM 711 C C . TYR A 1 91 ? 2.900 6.236 -7.148 1.00 95.69 91 TYR A C 1
ATOM 713 O O . TYR A 1 91 ? 3.383 5.187 -6.726 1.00 95.69 91 TYR A O 1
ATOM 721 N N . LYS A 1 92 ? 3.104 6.685 -8.384 1.00 95.50 92 LYS A N 1
ATOM 722 C CA . LYS A 1 92 ? 4.015 6.053 -9.334 1.00 95.50 92 LYS A CA 1
ATOM 723 C C . LYS A 1 92 ? 5.437 6.560 -9.108 1.00 95.50 92 LYS A C 1
ATOM 725 O O . LYS A 1 92 ? 5.642 7.764 -8.928 1.00 95.50 92 LYS A O 1
ATOM 730 N N . PHE A 1 93 ? 6.402 5.646 -9.152 1.00 94.62 93 PHE A N 1
ATOM 731 C CA . PHE A 1 93 ? 7.830 5.946 -9.045 1.00 94.62 93 PHE A CA 1
ATOM 732 C C . PHE A 1 93 ? 8.558 5.632 -10.355 1.00 94.62 93 PHE A C 1
ATOM 734 O O . PHE A 1 93 ? 8.281 4.623 -11.006 1.00 94.62 93 PHE A O 1
ATOM 741 N N . GLY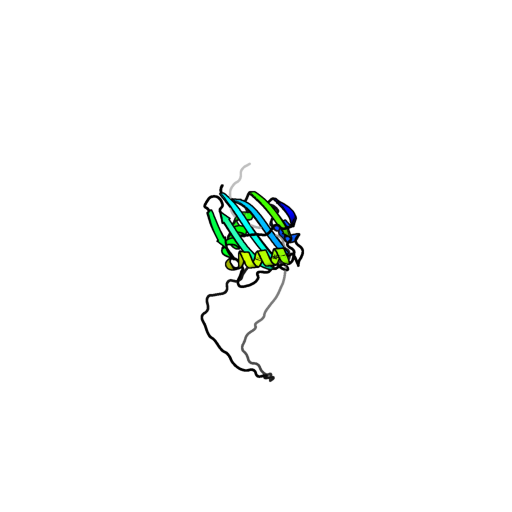 A 1 94 ? 9.493 6.503 -10.739 1.00 91.69 94 GLY A N 1
ATOM 742 C CA . GLY A 1 94 ? 10.505 6.192 -11.742 1.00 91.69 94 GLY A CA 1
ATOM 743 C C . GLY A 1 94 ? 11.623 5.339 -11.140 1.00 91.69 94 GLY A C 1
ATOM 744 O O . GLY A 1 94 ? 11.569 4.926 -9.982 1.00 91.69 94 GLY A O 1
ATOM 745 N N . GLU A 1 95 ? 12.658 5.052 -11.929 1.00 90.06 95 GLU A N 1
ATOM 746 C CA . GLU A 1 95 ? 13.794 4.233 -11.474 1.00 90.06 95 GLU A CA 1
ATOM 747 C C . GLU A 1 95 ? 14.531 4.852 -10.282 1.00 90.06 95 GLU A C 1
ATOM 749 O O . GLU A 1 95 ? 14.901 4.147 -9.342 1.00 90.06 95 GLU A O 1
ATOM 754 N N . ILE A 1 96 ? 14.713 6.175 -10.303 1.00 91.38 96 ILE A N 1
ATOM 755 C CA . ILE A 1 96 ? 15.437 6.903 -9.259 1.00 91.38 96 ILE A CA 1
ATOM 756 C C . ILE A 1 96 ? 14.623 6.907 -7.966 1.00 91.38 96 ILE A C 1
ATOM 758 O O . ILE A 1 96 ? 15.150 6.555 -6.913 1.00 91.38 96 ILE A O 1
ATOM 762 N N . GLU A 1 97 ? 13.336 7.262 -8.032 1.00 92.94 97 GLU A N 1
ATOM 763 C CA . GLU A 1 97 ? 12.465 7.262 -6.856 1.00 92.94 97 GLU A CA 1
ATOM 764 C C . GLU A 1 97 ? 12.336 5.854 -6.272 1.00 92.94 97 GLU A C 1
ATOM 766 O O . GLU A 1 97 ? 12.397 5.682 -5.059 1.00 92.94 97 GLU A O 1
ATOM 771 N N . MET A 1 98 ? 12.223 4.833 -7.121 1.00 93.00 98 MET A N 1
ATOM 772 C CA . MET A 1 9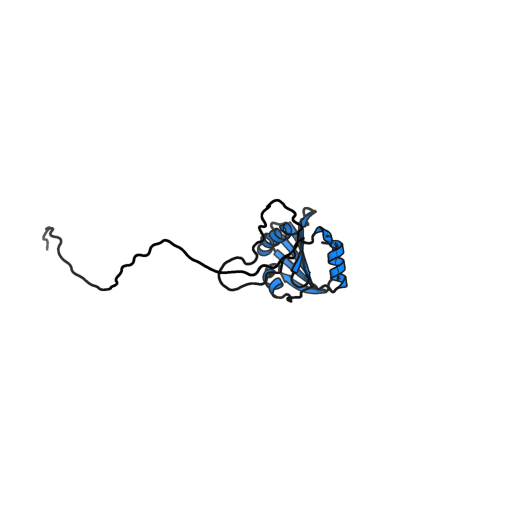8 ? 12.127 3.458 -6.648 1.00 93.00 98 MET A CA 1
ATOM 773 C C . MET A 1 98 ? 13.401 3.001 -5.937 1.00 93.00 98 MET A C 1
ATOM 775 O O . MET A 1 98 ? 13.317 2.421 -4.857 1.00 93.00 98 MET A O 1
ATOM 779 N N . SER A 1 99 ? 14.573 3.313 -6.494 1.00 90.69 99 SER A N 1
ATOM 780 C CA . SER A 1 99 ? 15.859 2.974 -5.870 1.00 90.69 99 SER A CA 1
ATOM 781 C C . SER A 1 99 ? 16.003 3.657 -4.508 1.00 90.69 99 SER A C 1
ATOM 783 O O . SER A 1 99 ? 16.285 2.999 -3.512 1.00 90.69 99 SER A O 1
ATOM 785 N N . LEU A 1 100 ? 15.688 4.956 -4.427 1.00 91.00 100 LEU A N 1
ATOM 786 C CA . LEU A 1 100 ? 15.701 5.697 -3.161 1.00 91.00 100 LEU A CA 1
ATOM 787 C C . LEU A 1 100 ? 14.723 5.112 -2.136 1.00 91.00 100 LEU A C 1
ATOM 789 O O . LEU A 1 100 ? 15.040 5.056 -0.946 1.00 91.00 100 LEU A O 1
ATOM 793 N N . ALA A 1 101 ? 13.539 4.685 -2.584 1.00 90.56 101 ALA A N 1
ATOM 794 C CA . ALA A 1 101 ? 12.550 4.051 -1.724 1.00 90.56 101 ALA A CA 1
ATOM 795 C C . ALA A 1 101 ? 13.044 2.697 -1.195 1.00 90.56 101 ALA A C 1
ATOM 797 O O . ALA A 1 101 ? 12.836 2.408 -0.023 1.00 90.56 101 ALA A O 1
ATOM 798 N N . ILE A 1 102 ? 13.716 1.883 -2.007 1.00 88.38 102 ILE A N 1
ATOM 799 C CA . ILE A 1 102 ? 14.287 0.603 -1.565 1.00 88.38 102 ILE A CA 1
ATOM 800 C C . ILE A 1 102 ? 15.416 0.847 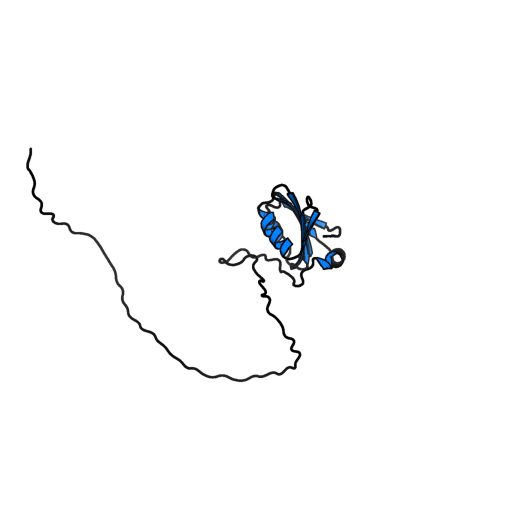-0.556 1.00 88.38 102 ILE A C 1
ATOM 802 O O . ILE A 1 102 ? 15.346 0.344 0.567 1.00 88.38 102 ILE A O 1
ATOM 806 N N . ASP A 1 103 ? 16.392 1.685 -0.911 1.00 88.12 103 ASP A N 1
ATOM 807 C CA . ASP A 1 103 ? 17.587 1.945 -0.098 1.00 88.12 103 ASP A CA 1
ATOM 808 C C . ASP A 1 103 ? 17.233 2.546 1.272 1.00 88.12 103 ASP A C 1
ATOM 810 O O . ASP A 1 103 ? 17.786 2.172 2.307 1.00 88.12 103 ASP A O 1
ATOM 814 N N . SER A 1 104 ? 16.256 3.457 1.310 1.00 87.50 104 SER A N 1
ATOM 815 C CA . SER A 1 104 ? 15.841 4.117 2.558 1.00 87.50 104 SER A CA 1
ATOM 816 C C . SER A 1 104 ? 15.012 3.206 3.470 1.00 87.50 104 SER A C 1
ATOM 818 O O . SER A 1 104 ? 14.792 3.531 4.638 1.00 87.50 104 SER A O 1
ATOM 820 N N . ASN A 1 105 ? 14.537 2.065 2.960 1.00 87.31 105 ASN A N 1
ATOM 821 C CA . ASN A 1 105 ? 13.574 1.204 3.639 1.00 87.31 105 ASN A CA 1
ATOM 822 C C . ASN A 1 105 ? 13.987 -0.276 3.659 1.00 87.31 105 ASN A C 1
ATOM 824 O O . ASN A 1 105 ? 13.136 -1.134 3.876 1.00 87.31 105 ASN A O 1
ATOM 828 N N . GLU A 1 106 ? 15.277 -0.602 3.529 1.00 80.81 106 GLU A N 1
ATOM 829 C CA . GLU A 1 106 ? 15.772 -1.993 3.534 1.00 80.81 106 GLU A CA 1
ATOM 830 C C . GLU A 1 106 ? 15.208 -2.854 4.681 1.00 80.81 106 GLU A C 1
ATOM 832 O O . GLU A 1 106 ? 14.954 -4.046 4.526 1.00 80.81 106 GLU A O 1
ATOM 837 N N . ARG A 1 107 ? 14.966 -2.244 5.849 1.00 77.50 107 ARG A N 1
ATOM 838 C CA . ARG A 1 107 ? 14.491 -2.929 7.063 1.00 77.50 107 ARG A CA 1
ATOM 839 C C . ARG A 1 107 ? 13.063 -3.462 6.986 1.00 77.50 107 ARG A C 1
ATOM 841 O O . ARG A 1 107 ? 12.699 -4.288 7.818 1.00 77.50 107 ARG A O 1
ATOM 848 N N . ILE A 1 108 ? 12.256 -2.960 6.059 1.00 79.50 108 ILE A N 1
ATOM 849 C CA . ILE A 1 108 ? 10.832 -3.305 5.944 1.00 79.50 108 ILE A CA 1
ATOM 850 C C . ILE A 1 108 ? 10.537 -4.125 4.687 1.00 79.50 108 ILE A C 1
ATOM 852 O O . ILE A 1 108 ? 9.379 -4.463 4.432 1.00 79.50 108 ILE A O 1
ATOM 856 N N . LEU A 1 109 ? 11.576 -4.412 3.897 1.00 81.38 109 LEU A N 1
ATOM 857 C CA . LEU A 1 109 ? 11.472 -5.249 2.717 1.00 81.38 109 LEU A CA 1
ATOM 858 C C . LEU A 1 109 ? 11.297 -6.710 3.131 1.00 81.38 109 LEU A C 1
ATOM 860 O O . LEU A 1 109 ? 11.919 -7.195 4.082 1.00 81.38 109 LEU A O 1
ATOM 864 N N . PHE A 1 110 ? 10.454 -7.430 2.403 1.00 78.56 110 PHE A N 1
ATOM 865 C CA . PHE A 1 110 ? 10.320 -8.864 2.572 1.00 78.56 110 PHE A CA 1
ATOM 866 C C . PHE A 1 110 ? 11.592 -9.580 2.118 1.00 78.56 110 PHE A C 1
ATOM 868 O O . PHE A 1 110 ? 12.250 -9.191 1.155 1.00 78.56 110 PHE A O 1
ATOM 875 N N . ARG A 1 111 ? 11.905 -10.698 2.780 1.00 67.81 111 ARG A N 1
ATOM 876 C CA . ARG A 1 111 ? 12.966 -11.612 2.323 1.00 67.81 111 ARG A CA 1
ATOM 877 C C . ARG A 1 111 ? 12.573 -12.374 1.056 1.00 67.81 111 ARG A C 1
ATOM 879 O O . ARG A 1 111 ? 13.446 -12.833 0.327 1.00 67.81 111 ARG A O 1
ATOM 886 N N . HIS A 1 112 ? 11.270 -12.504 0.819 1.00 73.06 112 HIS A N 1
ATOM 887 C CA . HIS A 1 112 ? 10.674 -13.148 -0.342 1.00 73.06 112 HIS A CA 1
ATOM 888 C C . HIS A 1 112 ? 9.641 -12.199 -0.942 1.00 73.06 112 HIS A C 1
ATOM 890 O O . HIS A 1 112 ? 8.809 -11.662 -0.216 1.00 73.06 112 HIS A O 1
ATOM 896 N N . VAL A 1 113 ? 9.701 -11.977 -2.254 1.00 72.94 113 VAL A N 1
ATOM 897 C CA . VAL A 1 113 ? 8.728 -11.126 -2.948 1.00 72.94 113 VAL A CA 1
ATOM 898 C C . VAL A 1 113 ? 7.331 -11.741 -2.861 1.00 72.94 113 VAL A C 1
ATOM 900 O O . VAL A 1 113 ? 7.166 -12.945 -3.067 1.00 72.94 113 VAL A O 1
ATOM 903 N N . ILE A 1 114 ? 6.328 -10.922 -2.543 1.00 80.00 114 ILE A N 1
ATOM 904 C CA . ILE A 1 114 ? 4.929 -11.357 -2.491 1.00 80.00 114 ILE A CA 1
ATOM 905 C C . ILE A 1 114 ? 4.243 -10.858 -3.766 1.00 80.00 114 ILE A C 1
ATOM 907 O O . ILE A 1 114 ? 4.142 -9.641 -3.940 1.00 80.00 114 ILE A O 1
ATOM 911 N N . PRO A 1 115 ? 3.762 -11.738 -4.660 1.00 77.06 115 PRO A N 1
ATOM 912 C CA . PRO A 1 115 ? 3.044 -11.291 -5.845 1.00 77.06 115 PRO A CA 1
ATOM 913 C C . PRO A 1 115 ? 1.762 -10.563 -5.435 1.00 77.06 115 PRO A C 1
ATOM 915 O O . PRO A 1 115 ? 1.074 -10.960 -4.489 1.00 77.06 115 PRO A O 1
ATOM 918 N N . LEU A 1 116 ? 1.431 -9.488 -6.146 1.00 73.62 116 LEU A N 1
ATOM 919 C CA . LEU A 1 116 ? 0.163 -8.799 -5.958 1.00 73.62 116 LEU A CA 1
ATOM 920 C C . LEU A 1 116 ? -0.967 -9.691 -6.500 1.00 73.62 116 LEU A C 1
ATOM 922 O O . LEU A 1 116 ? -1.147 -9.782 -7.711 1.00 73.62 116 LEU A O 1
ATOM 926 N N . ASP A 1 117 ? -1.709 -10.374 -5.626 1.00 67.62 117 ASP A N 1
ATOM 927 C CA . ASP A 1 117 ? -2.764 -11.311 -6.033 1.00 67.62 117 ASP A CA 1
ATOM 928 C C . ASP A 1 117 ? -3.996 -10.563 -6.591 1.00 67.62 117 ASP A C 1
ATOM 930 O O . ASP A 1 117 ? -4.634 -9.739 -5.932 1.00 67.62 117 ASP A O 1
ATOM 934 N N . ARG A 1 118 ? -4.311 -10.814 -7.865 1.00 61.59 118 ARG A N 1
ATOM 935 C CA . ARG A 1 118 ? -5.361 -10.113 -8.627 1.00 61.59 118 ARG A CA 1
ATOM 936 C C . ARG A 1 118 ? -6.594 -10.980 -8.886 1.00 61.59 118 ARG A C 1
ATOM 938 O O . ARG A 1 118 ? -7.527 -10.504 -9.540 1.00 61.59 118 ARG A O 1
ATOM 945 N N . GLU A 1 119 ? -6.644 -12.224 -8.408 1.00 47.88 119 GLU A N 1
ATOM 946 C CA . GLU A 1 119 ? -7.681 -13.160 -8.843 1.00 47.88 119 GLU A CA 1
ATOM 947 C C . GLU A 1 119 ? -9.047 -12.942 -8.172 1.00 47.88 119 GLU A C 1
ATOM 949 O O . GLU A 1 119 ? -9.238 -13.045 -6.962 1.00 47.88 119 GLU A O 1
ATOM 954 N N . ALA A 1 120 ? -10.059 -12.720 -9.014 1.00 40.88 120 ALA A N 1
ATOM 955 C CA . ALA A 1 120 ? -11.453 -13.002 -8.703 1.00 40.88 120 ALA A CA 1
ATOM 956 C C . ALA A 1 120 ? -12.109 -13.672 -9.921 1.00 40.88 120 ALA A C 1
ATOM 958 O O . ALA A 1 120 ? -12.476 -12.974 -10.864 1.00 40.88 120 ALA A O 1
ATOM 959 N N . ASN A 1 121 ? -12.234 -15.011 -9.900 1.00 36.16 121 ASN A N 1
ATOM 960 C CA . ASN A 1 121 ? -13.401 -15.815 -10.328 1.00 36.16 121 ASN A CA 1
ATOM 961 C C . ASN A 1 121 ? -13.012 -17.272 -10.657 1.00 36.16 121 ASN A C 1
ATOM 963 O O . ASN A 1 121 ? -12.463 -17.537 -11.721 1.00 36.16 121 ASN A O 1
ATOM 967 N N . GLY A 1 122 ? -13.430 -18.239 -9.827 1.00 32.81 122 GLY A N 1
ATOM 968 C CA . GLY A 1 122 ? -13.516 -19.637 -10.273 1.00 32.81 122 GLY A CA 1
ATOM 969 C C . GLY A 1 122 ? -13.372 -20.715 -9.203 1.00 32.81 122 GLY A C 1
ATOM 970 O O . GLY A 1 122 ? -12.416 -21.470 -9.235 1.00 32.81 122 GLY A O 1
ATOM 971 N N . ARG A 1 123 ? -14.402 -20.877 -8.358 1.00 31.22 123 ARG A N 1
ATOM 972 C CA . ARG A 1 123 ? -14.560 -21.926 -7.321 1.00 31.22 123 ARG A CA 1
ATOM 973 C C . ARG A 1 123 ? -13.673 -21.725 -6.090 1.00 31.22 123 ARG A C 1
ATOM 975 O O . ARG A 1 123 ? -12.461 -21.640 -6.165 1.00 31.22 123 ARG A O 1
ATOM 982 N N . GLY A 1 124 ? -14.335 -21.644 -4.937 1.00 39.09 124 GLY A N 1
ATOM 983 C CA . GLY A 1 124 ? -13.729 -21.277 -3.664 1.00 39.09 124 GLY A CA 1
ATOM 984 C C . GLY A 1 124 ? -12.480 -22.075 -3.305 1.00 39.09 124 GLY A C 1
ATOM 985 O O . GLY A 1 124 ? -12.568 -23.270 -3.032 1.00 39.09 124 GLY A O 1
ATOM 986 N N . ARG A 1 125 ? -11.353 -21.369 -3.240 1.00 38.97 125 ARG A N 1
ATOM 987 C CA . ARG A 1 125 ? -10.321 -21.445 -2.200 1.00 38.97 125 ARG A CA 1
ATOM 988 C C . ARG A 1 125 ? -9.283 -20.355 -2.481 1.00 38.97 125 ARG A C 1
ATOM 990 O O . ARG A 1 125 ? -8.761 -20.291 -3.579 1.00 38.97 125 ARG A O 1
ATOM 997 N N . GLU A 1 126 ? -9.049 -19.532 -1.459 1.00 45.03 126 GLU A N 1
ATOM 998 C CA . GLU A 1 126 ? -7.818 -18.757 -1.231 1.00 45.03 126 GLU A CA 1
ATOM 999 C C . GLU A 1 126 ? -7.498 -17.649 -2.251 1.00 45.03 126 GLU A C 1
ATOM 1001 O O . GLU A 1 126 ? -6.469 -17.672 -2.906 1.00 45.03 126 GLU A O 1
ATOM 1006 N N . ALA A 1 127 ? -8.336 -16.604 -2.291 1.00 41.44 127 ALA A N 1
ATOM 1007 C CA . ALA A 1 127 ? -7.818 -15.272 -2.604 1.00 41.44 127 ALA A CA 1
ATOM 1008 C C . ALA A 1 127 ? -6.939 -14.846 -1.413 1.00 41.44 127 ALA A C 1
ATOM 1010 O O . ALA A 1 127 ? -7.436 -14.756 -0.286 1.00 41.44 127 ALA A O 1
ATOM 1011 N N . TRP A 1 128 ? -5.646 -14.636 -1.654 1.00 51.94 128 TRP A N 1
ATOM 1012 C CA . TRP A 1 128 ? -4.629 -14.235 -0.678 1.00 51.94 128 TRP A CA 1
ATOM 1013 C C . TRP A 1 128 ? -4.369 -15.217 0.488 1.00 51.94 128 TRP A C 1
ATOM 1015 O O . TRP A 1 128 ? -4.424 -14.828 1.657 1.00 51.94 128 TRP A O 1
ATOM 1025 N N . GLY A 1 129 ? -4.010 -16.471 0.193 1.00 37.31 129 GLY A N 1
ATOM 1026 C CA . GLY A 1 129 ? -3.418 -17.412 1.161 1.00 37.31 129 GLY A CA 1
ATOM 1027 C C . GLY A 1 129 ? -2.583 -18.486 0.446 1.00 37.31 129 GLY A C 1
ATOM 1028 O O . GLY A 1 129 ? -2.914 -18.867 -0.661 1.00 37.31 129 GLY A O 1
ATOM 1029 N N . GLY A 1 130 ? -1.473 -19.003 0.963 1.00 33.97 130 GLY A N 1
ATOM 1030 C CA . GLY A 1 130 ? -0.776 -18.719 2.204 1.00 33.97 130 GLY A CA 1
ATOM 1031 C C . GLY A 1 130 ? 0.617 -19.352 2.178 1.00 33.97 130 GLY A C 1
ATOM 1032 O O . GLY A 1 130 ? 0.803 -20.465 1.695 1.00 33.97 130 GLY A O 1
ATOM 1033 N N . GLY A 1 131 ? 1.596 -18.647 2.736 1.00 33.88 131 GLY A N 1
ATOM 1034 C CA . GLY A 1 131 ? 2.920 -19.181 3.027 1.00 33.88 131 GLY A CA 1
ATOM 1035 C C . GLY A 1 131 ? 3.044 -19.501 4.511 1.00 33.88 131 GLY A C 1
ATOM 1036 O O . GLY A 1 131 ? 3.809 -18.857 5.215 1.00 33.88 131 GLY A O 1
ATOM 1037 N N . ARG A 1 132 ? 2.302 -20.493 5.024 1.00 40.84 132 ARG A N 1
ATOM 1038 C CA . ARG A 1 132 ? 2.733 -21.159 6.265 1.00 40.84 132 ARG A CA 1
ATOM 1039 C C . ARG A 1 132 ? 3.958 -22.002 5.921 1.00 40.84 132 ARG A C 1
ATOM 1041 O O . ARG A 1 132 ? 3.835 -23.209 5.726 1.00 40.84 132 ARG A O 1
ATOM 1048 N N . GLU A 1 133 ? 5.136 -21.391 5.854 1.00 39.06 133 GLU A N 1
ATOM 1049 C CA . GLU A 1 133 ? 6.369 -22.167 5.895 1.00 39.06 133 GLU A CA 1
ATOM 1050 C C . GLU A 1 133 ? 6.668 -22.546 7.342 1.00 39.06 133 GLU A C 1
ATOM 1052 O O . GLU A 1 133 ? 6.946 -21.737 8.228 1.00 39.06 133 GLU A O 1
ATOM 1057 N N . ALA A 1 134 ? 6.506 -23.842 7.584 1.00 34.03 134 ALA A N 1
ATOM 1058 C CA . ALA A 1 134 ? 6.840 -24.493 8.823 1.00 34.03 134 ALA A CA 1
ATOM 1059 C C . ALA A 1 134 ? 8.313 -24.248 9.177 1.00 34.03 134 ALA A C 1
ATOM 1061 O O . ALA A 1 134 ? 9.219 -24.514 8.390 1.00 34.03 134 ALA A O 1
ATOM 1062 N N . ASN A 1 135 ? 8.546 -23.842 10.425 1.00 37.03 135 ASN A N 1
ATOM 1063 C CA . ASN A 1 135 ? 9.816 -24.043 11.106 1.00 37.03 135 ASN A CA 1
ATOM 1064 C C . ASN A 1 135 ? 10.219 -25.528 11.001 1.00 37.03 135 ASN A C 1
ATOM 1066 O O . ASN A 1 135 ? 9.688 -26.375 11.719 1.00 37.03 135 ASN A O 1
ATOM 1070 N N . GLY A 1 136 ? 11.164 -25.838 10.115 1.00 33.06 136 GLY A N 1
ATOM 1071 C CA . GLY A 1 136 ? 11.725 -27.170 9.914 1.00 33.06 136 GLY A CA 1
ATOM 1072 C C . GLY A 1 136 ? 13.239 -27.083 9.771 1.00 33.06 136 GLY A C 1
ATOM 1073 O O . GLY A 1 136 ? 13.765 -26.667 8.749 1.00 33.06 136 GLY A O 1
ATOM 1074 N N . ARG A 1 137 ? 13.940 -27.443 10.842 1.00 33.88 137 ARG A N 1
ATOM 1075 C CA . ARG A 1 137 ? 15.397 -27.405 10.997 1.00 33.88 137 ARG A CA 1
ATOM 1076 C C . ARG A 1 137 ? 16.161 -28.093 9.851 1.00 33.88 137 ARG A C 1
ATOM 1078 O O . ARG A 1 137 ? 15.937 -29.266 9.597 1.00 33.88 137 ARG A O 1
ATOM 1085 N N . GLY A 1 138 ? 17.169 -27.386 9.333 1.00 34.38 138 GLY A N 1
ATOM 1086 C CA . GLY A 1 138 ? 18.547 -27.851 9.117 1.00 34.38 138 GLY A CA 1
ATOM 1087 C C . GLY A 1 138 ? 18.815 -29.027 8.172 1.00 34.38 138 GLY A C 1
ATOM 1088 O O . GLY A 1 138 ? 18.560 -30.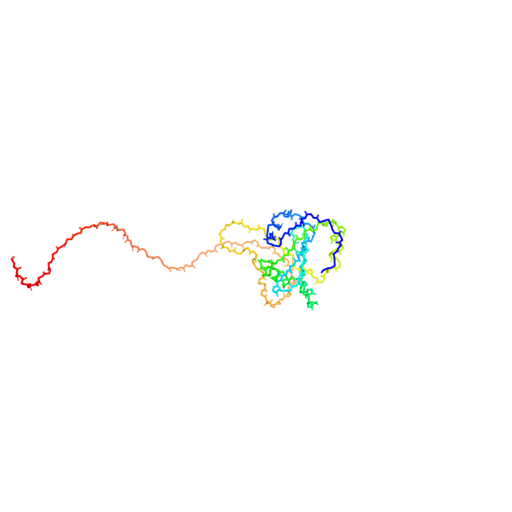173 8.519 1.00 34.38 138 GLY A O 1
ATOM 1089 N N . ARG A 1 139 ? 19.563 -28.764 7.095 1.00 33.91 139 ARG A N 1
ATOM 1090 C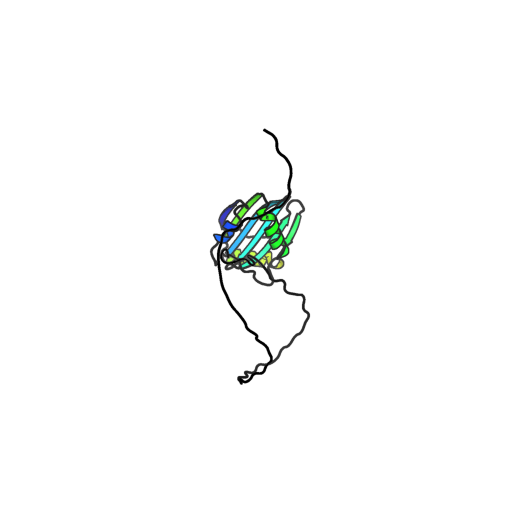 CA . ARG A 1 139 ? 20.953 -29.239 6.927 1.00 33.91 139 ARG A CA 1
ATOM 1091 C C . ARG A 1 139 ? 21.516 -28.782 5.586 1.00 33.91 139 ARG A C 1
ATOM 1093 O O . ARG A 1 139 ? 20.884 -28.911 4.546 1.00 33.91 139 ARG A O 1
ATOM 1100 N N . GLU A 1 140 ? 22.740 -28.284 5.661 1.00 43.47 140 GLU A N 1
ATOM 1101 C CA . GLU A 1 140 ? 23.665 -28.102 4.553 1.00 43.47 140 GLU A CA 1
ATOM 1102 C C . GLU A 1 140 ? 23.858 -29.419 3.785 1.00 43.47 140 GLU A C 1
ATOM 1104 O O . GLU A 1 140 ? 24.052 -30.473 4.396 1.00 43.47 140 GLU A O 1
ATOM 1109 N N . ALA A 1 141 ? 23.883 -29.345 2.455 1.00 32.09 141 ALA A N 1
ATOM 1110 C CA . ALA A 1 141 ? 24.610 -30.296 1.623 1.00 32.09 141 ALA A CA 1
ATOM 1111 C C . ALA A 1 141 ? 25.023 -29.618 0.310 1.00 32.09 141 ALA A C 1
ATOM 1113 O O . ALA A 1 141 ? 24.265 -29.532 -0.653 1.00 32.09 141 ALA A O 1
ATOM 1114 N N . TRP A 1 142 ? 26.262 -29.132 0.295 1.00 34.12 142 TRP A N 1
ATOM 1115 C CA . TRP A 1 142 ? 27.071 -29.065 -0.916 1.00 34.12 142 TRP A CA 1
ATOM 1116 C C . TRP A 1 142 ? 27.228 -30.474 -1.503 1.00 34.12 142 TRP A C 1
ATOM 1118 O O . TRP A 1 142 ? 27.528 -31.409 -0.760 1.00 34.12 142 TRP A O 1
ATOM 1128 N N . GLY A 1 143 ? 27.133 -30.618 -2.826 1.00 30.80 143 GLY A N 1
ATOM 1129 C CA . GLY A 1 143 ? 27.650 -31.809 -3.500 1.00 30.80 143 GLY A CA 1
ATOM 1130 C C . GLY A 1 143 ? 27.046 -32.106 -4.866 1.00 30.80 143 GLY A C 1
ATOM 1131 O O . GLY A 1 143 ? 25.959 -32.654 -4.943 1.00 30.80 143 GLY A O 1
ATOM 1132 N N . GLY A 1 144 ? 27.817 -31.800 -5.916 1.00 28.52 144 GLY A N 1
ATOM 1133 C CA . GLY A 1 144 ? 28.149 -32.728 -7.007 1.00 28.52 144 GLY A CA 1
ATOM 1134 C C . GLY A 1 144 ? 27.009 -33.358 -7.811 1.00 28.52 144 GLY A C 1
ATOM 1135 O O . GLY A 1 144 ? 26.272 -34.207 -7.327 1.00 28.52 144 GLY A O 1
ATOM 1136 N N . GLY A 1 145 ? 26.956 -33.017 -9.098 1.00 33.12 145 GLY A N 1
ATOM 1137 C CA . GLY A 1 145 ? 26.003 -33.589 -10.039 1.00 33.12 145 GLY A CA 1
ATOM 1138 C C . GLY A 1 145 ? 26.152 -35.087 -10.301 1.00 33.12 145 GLY A C 1
ATOM 1139 O O . GLY A 1 145 ? 27.182 -35.695 -10.022 1.00 33.12 145 GLY A O 1
ATOM 1140 N N . ARG A 1 146 ? 25.120 -35.649 -10.930 1.00 33.88 146 ARG A N 1
ATOM 1141 C CA . ARG A 1 146 ? 25.209 -36.577 -12.065 1.00 33.88 146 ARG A CA 1
ATOM 1142 C C . ARG A 1 146 ? 23.805 -36.905 -12.553 1.00 33.88 146 ARG A C 1
ATOM 1144 O O . ARG A 1 146 ? 22.894 -37.150 -11.771 1.00 33.88 146 ARG A O 1
ATOM 1151 N N . GLU A 1 147 ? 23.686 -36.906 -13.869 1.00 44.56 147 GLU A N 1
ATOM 1152 C CA . GLU A 1 147 ? 22.598 -37.486 -14.639 1.00 44.56 147 GLU A CA 1
ATOM 1153 C C . GLU A 1 147 ? 22.422 -38.970 -14.283 1.00 44.56 147 GLU A C 1
ATOM 1155 O O . GLU A 1 147 ? 23.409 -39.693 -14.126 1.00 44.56 147 GLU A O 1
ATOM 1160 N N . ALA A 1 148 ? 21.177 -39.443 -14.231 1.00 34.12 148 ALA A N 1
ATOM 1161 C CA . ALA A 1 148 ? 20.872 -40.857 -14.414 1.00 34.12 148 ALA A CA 1
ATOM 1162 C C . ALA A 1 148 ? 19.464 -41.027 -14.999 1.00 34.12 148 ALA A C 1
ATOM 1164 O O . ALA A 1 148 ? 18.448 -40.867 -14.327 1.00 34.12 148 ALA A O 1
ATOM 1165 N N . TRP A 1 149 ? 19.446 -41.352 -16.289 1.00 35.28 149 TRP A N 1
ATOM 1166 C CA . TRP A 1 149 ? 18.384 -42.081 -16.971 1.00 35.28 149 TRP A CA 1
ATOM 1167 C C . TRP A 1 149 ? 18.302 -43.533 -16.474 1.00 35.28 149 TRP A C 1
ATOM 1169 O O . TRP A 1 149 ? 19.314 -44.135 -16.119 1.00 35.28 149 TRP A O 1
ATOM 1179 N N . G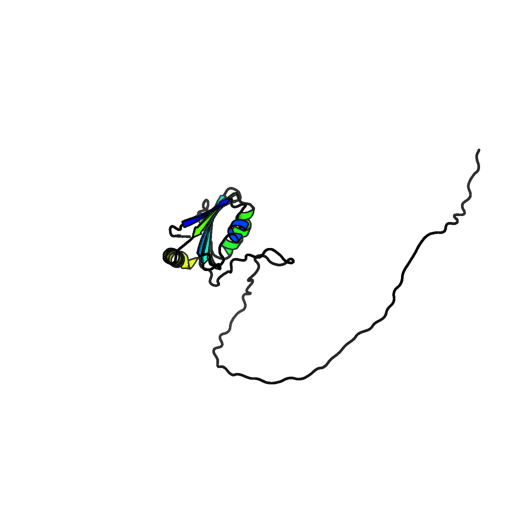LY A 1 150 ? 17.109 -44.118 -16.593 1.00 32.94 150 GLY A N 1
ATOM 1180 C CA . GLY A 1 150 ? 16.820 -45.545 -16.405 1.00 32.94 150 GLY A CA 1
ATOM 1181 C C . GLY A 1 150 ? 15.805 -45.735 -15.281 1.00 32.94 150 GLY A C 1
ATOM 1182 O O . GLY A 1 150 ? 15.938 -45.144 -14.223 1.00 32.94 150 GLY A O 1
ATOM 1183 N N . GLY A 1 151 ? 14.730 -46.497 -15.397 1.00 29.81 151 GLY A N 1
ATOM 1184 C CA . GLY A 1 151 ? 14.256 -47.485 -16.357 1.00 29.81 151 GLY A CA 1
ATOM 1185 C C . GLY A 1 151 ? 13.014 -48.105 -15.693 1.00 29.81 151 GLY A C 1
ATOM 1186 O O . GLY A 1 151 ? 12.909 -48.101 -14.469 1.00 29.81 151 GLY A O 1
ATOM 1187 N N . GLY A 1 152 ? 12.026 -48.526 -16.482 1.00 30.97 152 GLY A N 1
ATOM 1188 C CA . GLY A 1 152 ? 10.692 -48.877 -15.983 1.00 30.97 152 GLY A CA 1
ATOM 1189 C C . GLY A 1 152 ? 10.527 -50.253 -15.317 1.00 30.97 152 GLY A C 1
ATOM 1190 O O . GLY A 1 152 ? 11.493 -50.986 -15.119 1.00 30.97 152 GLY A O 1
ATOM 1191 N N . ARG A 1 153 ? 9.231 -50.589 -15.134 1.00 36.56 153 ARG A N 1
ATOM 1192 C CA . ARG A 1 153 ? 8.594 -51.854 -14.676 1.00 36.56 153 ARG A CA 1
ATOM 1193 C C . ARG A 1 153 ? 8.613 -52.092 -13.156 1.00 36.56 153 ARG A C 1
ATOM 1195 O O . ARG A 1 153 ? 9.570 -51.732 -12.497 1.00 36.56 153 ARG A O 1
ATOM 1202 N N . GLU A 1 154 ? 7.623 -52.706 -12.503 1.00 37.56 154 GLU A N 1
ATOM 1203 C CA . GLU A 1 154 ? 6.307 -53.268 -12.858 1.00 37.56 154 GLU A CA 1
ATOM 1204 C C . GLU A 1 154 ? 5.504 -53.509 -11.552 1.00 37.56 154 GLU A C 1
ATOM 1206 O O . GLU A 1 154 ? 6.015 -53.354 -10.447 1.00 37.56 154 GLU A O 1
ATOM 1211 N N . ALA A 1 155 ? 4.235 -53.879 -11.730 1.00 39.00 155 ALA A N 1
ATOM 1212 C CA . ALA A 1 155 ? 3.113 -53.994 -10.797 1.00 39.00 155 ALA A CA 1
ATOM 1213 C C . ALA A 1 155 ? 3.187 -54.998 -9.617 1.00 39.00 155 ALA A C 1
ATOM 1215 O O . ALA A 1 155 ? 3.975 -55.941 -9.627 1.00 39.00 155 ALA A O 1
ATOM 1216 N N . ASN A 1 156 ? 2.226 -54.831 -8.683 1.00 35.56 156 ASN A N 1
ATOM 1217 C CA . ASN A 1 156 ? 1.330 -55.810 -8.001 1.00 35.56 156 ASN A CA 1
ATOM 1218 C C . ASN A 1 156 ? 1.047 -55.325 -6.557 1.00 35.56 156 ASN A C 1
ATOM 1220 O O . ASN A 1 156 ? 1.979 -54.975 -5.852 1.00 35.56 156 ASN A O 1
ATOM 1224 N N . GLY A 1 157 ? -0.158 -55.287 -5.979 1.00 36.31 157 GLY A N 1
ATOM 1225 C CA . GLY A 1 157 ? -1.490 -55.804 -6.298 1.00 36.31 157 GLY A CA 1
ATOM 1226 C C . GLY A 1 157 ? -2.283 -55.987 -4.978 1.00 36.31 157 GLY A C 1
ATOM 1227 O O . GLY A 1 157 ? -1.673 -56.001 -3.909 1.00 36.31 157 GLY A O 1
ATOM 1228 N N . ARG A 1 158 ? -3.607 -56.226 -5.089 1.00 38.41 158 ARG A N 1
ATOM 1229 C CA . ARG A 1 158 ? -4.672 -56.480 -4.063 1.00 38.41 158 ARG A CA 1
ATOM 1230 C C . ARG A 1 158 ? -5.452 -55.213 -3.666 1.00 38.41 158 ARG A C 1
ATOM 1232 O O . ARG A 1 158 ? -4.861 -54.305 -3.109 1.00 38.41 158 ARG A O 1
ATOM 1239 N N . GLY A 1 159 ? -6.762 -55.046 -3.891 1.00 34.09 159 GLY A N 1
ATOM 1240 C CA . GLY A 1 159 ? -7.941 -55.919 -4.117 1.00 34.09 159 GLY A CA 1
ATOM 1241 C C . GLY A 1 159 ? -9.073 -55.302 -3.252 1.00 34.09 159 GLY A C 1
ATOM 1242 O O . GLY A 1 159 ? -8.767 -54.854 -2.157 1.00 34.09 159 GLY A O 1
ATOM 1243 N N . ARG A 1 160 ? -10.358 -55.154 -3.601 1.00 41.41 160 ARG A N 1
ATOM 1244 C CA . ARG A 1 160 ? -11.329 -55.942 -4.374 1.00 41.41 160 ARG A CA 1
ATOM 1245 C C . ARG A 1 160 ? -12.511 -55.043 -4.793 1.00 41.41 160 ARG A C 1
ATOM 1247 O O . ARG A 1 160 ? -12.876 -54.132 -4.057 1.00 41.41 160 ARG A O 1
ATOM 1254 N N . GLU A 1 161 ? -13.151 -55.401 -5.902 1.00 45.28 161 GLU A N 1
ATOM 1255 C CA . GLU A 1 161 ? -14.486 -54.965 -6.338 1.00 45.28 161 GLU A CA 1
ATOM 1256 C C . GLU A 1 161 ? -15.572 -55.983 -5.917 1.00 45.28 161 GLU A C 1
ATOM 1258 O O . GLU A 1 161 ? -15.277 -57.174 -5.797 1.00 45.28 161 GLU A O 1
ATOM 1263 N N . ALA A 1 162 ? -16.818 -55.515 -5.755 1.00 38.72 162 ALA A N 1
ATOM 1264 C CA . ALA A 1 162 ? -18.099 -56.215 -6.006 1.00 38.72 162 ALA A CA 1
ATOM 1265 C C . ALA A 1 162 ? -19.222 -55.147 -5.889 1.00 38.72 162 ALA A C 1
ATOM 1267 O O . ALA A 1 162 ? -19.301 -54.510 -4.844 1.00 38.72 162 ALA A O 1
ATOM 1268 N N . TRP A 1 163 ? -19.942 -54.668 -6.916 1.00 38.91 163 TRP A N 1
ATOM 1269 C CA . TRP A 1 163 ? -20.907 -55.231 -7.893 1.00 38.91 163 TRP A CA 1
ATOM 1270 C C . TRP A 1 163 ? -22.283 -55.688 -7.357 1.00 38.91 163 TRP A C 1
ATOM 1272 O O . TRP A 1 163 ? -22.368 -56.622 -6.566 1.00 38.91 163 TRP A O 1
ATOM 1282 N N . GLY A 1 164 ? -23.335 -55.076 -7.940 1.00 34.97 164 GLY A N 1
ATOM 1283 C CA . GLY A 1 164 ? -24.738 -55.536 -8.060 1.00 34.97 164 GLY A CA 1
ATOM 1284 C C . GLY A 1 164 ? -25.764 -54.728 -7.240 1.00 34.97 164 GLY A C 1
ATOM 1285 O O . GLY A 1 164 ? -25.639 -54.694 -6.027 1.00 34.97 164 GLY A O 1
ATOM 1286 N N . GLY A 1 165 ? -26.823 -54.078 -7.751 1.00 32.69 165 GLY A N 1
ATOM 1287 C CA . GLY A 1 165 ? -27.408 -53.905 -9.095 1.00 32.69 165 GLY A CA 1
ATOM 1288 C C . GLY A 1 165 ? -28.933 -53.603 -9.007 1.00 32.69 165 GLY A C 1
ATOM 1289 O O . GLY A 1 165 ? -29.564 -54.091 -8.078 1.00 32.69 165 GLY A O 1
ATOM 1290 N N . GLY A 1 166 ? -29.502 -52.848 -9.975 1.00 34.31 166 GLY A N 1
ATOM 1291 C CA . GLY A 1 166 ? -30.955 -52.729 -10.318 1.00 34.31 166 GLY A CA 1
ATOM 1292 C C . GLY A 1 166 ? -31.790 -51.729 -9.481 1.00 34.31 166 GLY A C 1
ATOM 1293 O O . GLY A 1 166 ? -31.923 -51.955 -8.288 1.00 34.31 166 GLY A O 1
ATOM 1294 N N . ILE A 1 167 ? -32.246 -50.535 -9.925 1.00 40.38 167 ILE A N 1
ATOM 1295 C CA . ILE A 1 167 ? -33.327 -50.120 -10.888 1.00 40.38 167 ILE A CA 1
ATOM 1296 C C . ILE A 1 167 ? -34.653 -50.910 -10.675 1.00 40.38 167 ILE A C 1
ATOM 1298 O O . ILE A 1 167 ? -34.568 -52.125 -10.564 1.00 40.38 167 ILE A O 1
ATOM 1302 N N . ASP A 1 168 ? -35.886 -50.390 -10.499 1.00 39.06 168 ASP A N 1
ATOM 1303 C CA . ASP A 1 168 ? -36.739 -49.339 -11.126 1.00 39.06 168 ASP A CA 1
ATOM 1304 C C . ASP A 1 168 ? -37.901 -48.950 -10.145 1.00 39.06 168 ASP A C 1
ATOM 1306 O O . ASP A 1 168 ? -38.222 -49.742 -9.263 1.00 39.06 168 ASP A O 1
ATOM 1310 N N . ARG A 1 169 ? -38.394 -47.689 -10.089 1.00 38.88 169 ARG A N 1
ATOM 1311 C CA . ARG A 1 169 ? -39.668 -47.141 -10.673 1.00 38.88 169 ARG A CA 1
ATOM 1312 C C . ARG A 1 169 ? -40.952 -47.914 -10.263 1.00 38.88 169 ARG A C 1
ATOM 1314 O O . ARG A 1 169 ? -40.930 -49.128 -10.251 1.00 38.88 169 ARG A O 1
ATOM 1321 N N . GLU A 1 170 ? -42.137 -47.372 -9.951 1.00 39.69 170 GLU A N 1
ATOM 1322 C CA . GLU A 1 170 ? -42.853 -46.099 -10.166 1.00 39.69 170 GLU A CA 1
ATOM 1323 C C . GLU A 1 170 ? -44.265 -46.242 -9.506 1.00 39.69 170 GLU A C 1
ATOM 1325 O O . GLU A 1 170 ? -44.691 -47.374 -9.291 1.00 39.69 170 GLU A O 1
ATOM 1330 N N . MET A 1 171 ? -45.011 -45.133 -9.314 1.00 38.09 171 MET A N 1
ATOM 1331 C CA . MET A 1 171 ? -46.496 -45.043 -9.170 1.00 38.09 171 MET A CA 1
ATOM 1332 C C . MET A 1 171 ? -47.173 -45.694 -7.939 1.00 38.09 171 MET A C 1
ATOM 1334 O O . MET A 1 171 ? -46.651 -46.610 -7.326 1.00 38.09 171 MET A O 1
ATOM 1338 N N . ASP A 1 172 ? -48.400 -45.389 -7.518 1.00 40.16 172 ASP A N 1
ATOM 1339 C CA . ASP A 1 172 ? -49.348 -44.263 -7.536 1.00 40.16 172 ASP A CA 1
ATOM 1340 C C . ASP A 1 172 ? -50.564 -44.782 -6.713 1.00 40.16 172 ASP A C 1
ATOM 1342 O O . ASP A 1 172 ? -50.744 -45.988 -6.549 1.00 40.16 172 ASP A O 1
ATOM 1346 N N . GLY A 1 173 ? -51.382 -43.882 -6.173 1.00 37.50 173 GLY A N 1
ATOM 1347 C CA . GLY A 1 173 ? -52.811 -44.069 -5.885 1.00 37.50 173 GLY A CA 1
ATOM 1348 C C . GLY A 1 173 ? -53.369 -45.374 -5.276 1.00 37.50 173 GLY A C 1
ATOM 1349 O O . GLY A 1 173 ? -53.745 -46.301 -5.982 1.00 37.50 173 GLY A O 1
ATOM 1350 N N . GLY A 1 174 ? -53.734 -45.288 -3.989 1.00 34.81 174 GLY A N 1
ATOM 1351 C CA . GLY A 1 174 ? -55.061 -45.705 -3.501 1.00 34.81 174 GLY A CA 1
ATOM 1352 C C . GLY A 1 174 ? -55.265 -47.161 -3.047 1.00 34.81 174 GLY A C 1
ATOM 1353 O O . GLY A 1 174 ? -55.087 -48.102 -3.801 1.00 34.81 174 GLY A O 1
ATOM 1354 N N . ASN A 1 175 ? -55.796 -47.351 -1.831 1.00 42.06 175 ASN A N 1
ATOM 1355 C CA . ASN A 1 175 ? -57.195 -47.768 -1.619 1.00 42.06 175 ASN A CA 1
ATOM 1356 C C . ASN A 1 175 ? -57.487 -48.109 -0.138 1.00 42.06 175 ASN A C 1
ATOM 1358 O O . ASN A 1 175 ? -57.040 -49.100 0.425 1.00 42.06 175 ASN A O 1
ATOM 1362 N N . ARG A 1 176 ? -58.273 -47.213 0.458 1.00 40.09 176 ARG A N 1
ATOM 1363 C CA . ARG A 1 176 ? -59.363 -47.357 1.440 1.00 40.09 176 ARG A CA 1
ATOM 1364 C C . ARG A 1 176 ? -59.778 -48.768 1.939 1.00 40.09 176 ARG A C 1
ATOM 1366 O O . ARG A 1 176 ? -59.955 -49.687 1.148 1.00 40.09 176 ARG A O 1
ATOM 1373 N N . LYS A 1 177 ? -60.230 -48.760 3.214 1.00 43.09 177 LYS A N 1
ATOM 1374 C CA . LYS A 1 177 ? -61.136 -49.674 3.980 1.00 43.09 177 LYS A CA 1
ATOM 1375 C C . LYS A 1 177 ? -60.410 -50.528 5.036 1.00 43.09 177 LYS A C 1
ATOM 1377 O O . LYS A 1 177 ? -59.400 -51.133 4.742 1.00 43.09 177 LYS A O 1
ATOM 1382 N N . THR A 1 178 ? -60.838 -50.644 6.296 1.00 42.16 178 THR A N 1
ATOM 1383 C CA . THR A 1 178 ? -62.087 -50.271 6.990 1.00 42.16 178 THR A CA 1
ATOM 1384 C C . THR A 1 178 ? -61.819 -50.301 8.498 1.00 42.16 178 THR A C 1
ATOM 1386 O O . THR A 1 178 ? -61.447 -51.346 9.029 1.00 42.16 178 THR A O 1
ATOM 1389 N N . ARG A 1 179 ? -62.060 -49.189 9.206 1.00 40.00 179 ARG A N 1
ATOM 1390 C CA . ARG A 1 179 ? -62.215 -49.189 10.669 1.00 40.00 179 ARG A CA 1
ATOM 1391 C C . ARG A 1 179 ? -63.610 -49.721 11.002 1.00 40.00 179 ARG A C 1
ATOM 1393 O O . ARG A 1 179 ? -64.609 -49.071 10.712 1.00 40.00 179 ARG A O 1
ATOM 1400 N N . ARG A 1 180 ? -63.663 -50.913 11.597 1.00 42.97 180 ARG A N 1
ATOM 1401 C CA . ARG A 1 180 ? -64.810 -51.409 12.365 1.00 42.97 180 ARG A CA 1
ATOM 1402 C C . ARG A 1 180 ? -64.786 -50.719 13.730 1.00 42.97 180 ARG A C 1
ATOM 1404 O O . ARG A 1 180 ? -63.801 -50.832 14.450 1.00 42.97 180 ARG A O 1
ATOM 1411 N N . GLY A 1 181 ? -65.861 -50.017 14.063 1.00 42.59 181 GLY A N 1
ATOM 1412 C CA . GLY A 1 181 ? -66.072 -49.392 15.366 1.00 42.59 181 GLY A CA 1
ATOM 1413 C C . GLY A 1 181 ? -67.451 -48.745 15.406 1.00 42.59 181 GLY A C 1
ATOM 1414 O O . GLY A 1 181 ? -67.633 -47.647 14.900 1.00 42.59 181 GLY A O 1
ATOM 1415 N N . MET A 1 182 ? -68.422 -49.492 15.926 1.00 42.78 182 MET A N 1
ATOM 1416 C CA . MET A 1 182 ? -69.826 -49.123 16.117 1.00 42.78 182 MET A CA 1
ATOM 1417 C C . MET A 1 182 ? -70.006 -47.878 17.002 1.00 42.78 182 MET A C 1
ATOM 1419 O O . MET A 1 182 ? -69.273 -47.715 17.974 1.00 42.78 182 MET A O 1
ATOM 1423 N N . GLY A 1 183 ? -71.063 -47.088 16.749 1.00 40.69 183 GLY A N 1
ATOM 1424 C CA . GLY A 1 183 ? -71.634 -46.203 17.772 1.00 40.69 183 GLY A CA 1
ATOM 1425 C C . GLY A 1 183 ? -72.592 -45.091 17.307 1.00 40.69 183 GLY A C 1
ATOM 1426 O O . GLY A 1 183 ? -72.135 -43.974 17.131 1.00 40.69 183 GLY A O 1
ATOM 1427 N N . LYS A 1 184 ? -73.906 -45.407 17.280 1.00 42.94 184 LYS A N 1
ATOM 1428 C CA . LYS A 1 184 ? -75.110 -44.539 17.491 1.00 42.94 184 LYS A CA 1
ATOM 1429 C C . LYS A 1 184 ? -75.460 -43.511 16.387 1.00 42.94 184 LYS A C 1
ATOM 1431 O O . LYS A 1 184 ? -74.662 -42.645 16.081 1.00 42.94 184 LYS A O 1
ATOM 1436 N N . ILE A 1 185 ? -76.554 -43.648 15.620 1.00 42.59 185 ILE A N 1
ATOM 1437 C CA . ILE A 1 185 ? -78.008 -43.451 15.891 1.00 42.59 185 ILE A CA 1
ATOM 1438 C C . ILE A 1 185 ? -78.355 -42.072 16.481 1.00 42.59 185 ILE A C 1
ATOM 1440 O O . ILE A 1 185 ? -78.069 -41.821 17.650 1.00 42.59 185 ILE A O 1
ATOM 1444 N N . GLY A 1 186 ? -79.077 -41.261 15.695 1.00 41.31 186 GLY A N 1
ATOM 1445 C CA . GLY A 1 186 ? -79.900 -40.140 16.160 1.00 41.31 186 GLY A CA 1
ATOM 1446 C C . GLY A 1 186 ? -80.307 -39.186 15.028 1.00 41.31 186 GLY A C 1
ATOM 1447 O O . GLY A 1 186 ? -79.434 -38.503 14.500 1.00 41.31 186 GLY A O 1
ATOM 1448 N N . GLY A 1 187 ? -81.608 -39.124 14.708 1.00 32.94 187 GLY A N 1
ATOM 1449 C CA . GLY A 1 187 ? -82.231 -38.095 13.856 1.00 32.94 187 GLY A CA 1
ATOM 1450 C C . GLY A 1 187 ? -82.898 -38.629 12.605 1.00 32.94 187 GLY A C 1
ATOM 1451 O O . GLY A 1 187 ? -82.207 -38.654 11.568 1.00 32.94 187 GLY A O 1
#

Secondary structure (DSSP, 8-state):
-----PEEEEEEEGGGHHHHHHTS-TT--EEEEEEEEETTEEEEEEEEEETTEEEEEEEEETTTTEEEEHHHHHHHHHHHGGG-EEEEEEEE--HHHHHHHHHHTGGGEEEEEEE------SSSS-TT-----------------------------------------------------------

pLDDT: mean 70.49, std 25.67, range [28.52, 96.56]

Foldseek 3Di:
DDADDFAWDDKFKLLCVLVVLLPADQQAFFWKWWWWAFPNWTKIKIFGDGNQWTFWIKMAGPVVRDIDADPVRVVVCVVGSNVITGMMITGGDDPVRRVVVCVVPVVRTDPDIHGSQNDDDDDDDDPPDDPPPDPDDDDDDDDDDDDDDDDDDDDDDDDDDDDDDDDDDDDDDDDDDDDDDDDDDDD

Radius of gyration: 32.13 Å; chains: 1; bounding box: 110×69×37 Å

Sequence (187 aa):
MDLPRGECIISEKIANFEAVYKKLPEDFRGVIRIFMKFEGRLHRGDILIDDGNILGVSLDDLDNSTSSYGEEALEEIKNKAPRSIGDVDVYKFGEIEMSLAIDSNERILFRHVIPLDREANGRGREAWGGGREANGRGREAWGGGREAWGGGREANGRGREAWGGGIDREMDGGNRKTRRGMGKIGG